Protein AF-A0A151EP09-F1 (afdb_monomer_lite)

Radius of gyration: 31.87 Å; chains: 1; bounding box: 69×69×84 Å

Foldseek 3Di:
DVVVVVVVVVVVVVVVVVVVVVVPPPPPQDLLNLLVVLLVVLVVLLVVVVVVVQDQVQLVVLSVVLVVCSVVVVSVSSNVSSVVSSVVSVVSVVVVVVVDDDPPPPPPPDDDDDDPPPDPPPPPPPVPDPPLLVLLVVLLVLLVVLCVVVVPDDDPLVVLSVVLVVCVVVVVNVSSNVSSVVSVVVSVVCVVPPDDDDDDDDDDDDPFDWDADPPPRDTDTPPDQADPPPRHGDDQCQADPVPRDGDGSPDQADPPPRHGDD

Sequence (262 aa):
MIVAVSVILARFIWRRKKEMRLRRTPKGESLSDKAHNLIMTTENISTSLANQGIPTVEANTLLTEAKRYEVMGDHQTAIDKAEAAKLALIRAKRERDVGQPGPAVQRAQGGLKMEEETYDEELVDISKLPKNYMQAKFMLSSAKDIIEKNGVKSGEAYDYYKQAKERFDAEDYSKALSLAIKAERLLDSETVGLIGEEETDEIEEEVVEVQVCPECDAEVSADDAFCRSCGQKLEFITACPGCEADIDSDDKFCRKCGHKLD

Structure (mmCIF, N/CA/C/O backbone):
data_AF-A0A151EP09-F1
#
_entry.id   AF-A0A151EP09-F1
#
loop_
_atom_site.group_PDB
_atom_site.id
_atom_site.type_symbol
_atom_site.label_atom_id
_atom_s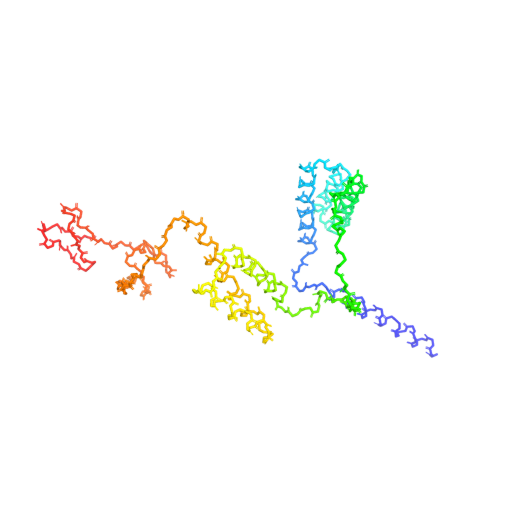ite.label_alt_id
_atom_site.label_comp_id
_atom_site.label_asym_id
_atom_site.label_entity_id
_atom_site.label_seq_id
_atom_site.pdbx_PDB_ins_code
_atom_site.Cartn_x
_atom_site.Cartn_y
_atom_site.Cartn_z
_atom_site.occupancy
_atom_site.B_iso_or_equiv
_atom_site.auth_seq_id
_atom_site.auth_comp_id
_atom_site.auth_asym_id
_atom_site.auth_atom_id
_atom_site.pdbx_PDB_model_num
ATOM 1 N N . MET A 1 1 ? 35.562 28.043 -35.669 1.00 64.50 1 MET A N 1
ATOM 2 C CA . MET A 1 1 ? 35.752 27.958 -34.201 1.00 64.50 1 MET A CA 1
ATOM 3 C C . MET A 1 1 ? 34.427 27.850 -33.446 1.00 64.50 1 MET A C 1
ATOM 5 O O . MET A 1 1 ? 34.225 26.842 -32.787 1.00 64.50 1 MET A O 1
ATOM 9 N N . ILE A 1 2 ? 33.488 28.796 -33.594 1.00 79.56 2 ILE A N 1
ATOM 10 C CA . ILE A 1 2 ? 32.216 28.825 -32.831 1.00 79.56 2 ILE A CA 1
ATOM 11 C C . ILE A 1 2 ? 31.350 27.562 -33.034 1.00 79.56 2 ILE A C 1
ATOM 13 O O . ILE A 1 2 ? 30.869 26.984 -32.064 1.00 79.56 2 ILE A O 1
ATOM 17 N N . VAL A 1 3 ? 31.223 27.075 -34.275 1.00 82.75 3 VAL A N 1
ATOM 18 C CA . VAL A 1 3 ? 30.420 25.875 -34.603 1.00 82.75 3 VAL A CA 1
ATOM 19 C C . VAL A 1 3 ? 31.014 24.588 -34.012 1.00 82.75 3 VAL A C 1
ATOM 21 O O . VAL A 1 3 ? 30.289 23.707 -33.566 1.00 82.75 3 VAL A O 1
ATOM 24 N N . ALA A 1 4 ? 32.343 24.476 -33.952 1.00 83.88 4 ALA A N 1
ATOM 25 C CA . ALA A 1 4 ? 32.994 23.303 -33.370 1.00 83.88 4 ALA A CA 1
ATOM 26 C C . ALA A 1 4 ? 32.781 23.247 -31.847 1.00 83.88 4 ALA A C 1
ATOM 28 O O . ALA A 1 4 ? 32.496 22.186 -31.295 1.00 83.88 4 ALA A O 1
ATOM 29 N N . VAL A 1 5 ? 32.846 24.402 -31.176 1.00 87.81 5 VAL A N 1
ATOM 30 C CA . VAL A 1 5 ? 32.623 24.513 -29.728 1.00 87.81 5 VAL A CA 1
ATOM 31 C C . VAL A 1 5 ? 31.166 24.213 -29.367 1.00 87.81 5 VAL A C 1
ATOM 33 O O . VAL A 1 5 ? 30.921 23.485 -28.406 1.00 87.81 5 VAL A O 1
ATOM 36 N N . SER A 1 6 ? 30.194 24.689 -30.155 1.00 86.19 6 SER A N 1
ATOM 37 C CA . SER A 1 6 ? 28.774 24.407 -29.899 1.00 86.19 6 SER A CA 1
ATOM 38 C C . SER A 1 6 ? 28.429 22.925 -30.069 1.00 86.19 6 SER A C 1
ATOM 40 O O . SER A 1 6 ? 27.692 22.377 -29.251 1.00 86.19 6 SER A O 1
ATOM 42 N N . VAL A 1 7 ? 29.019 22.239 -31.055 1.00 91.31 7 VAL A N 1
ATOM 43 C CA . VAL A 1 7 ? 28.848 20.787 -31.245 1.00 91.31 7 VAL A CA 1
ATOM 44 C C . VAL A 1 7 ? 29.459 19.995 -30.085 1.00 91.31 7 VAL A C 1
ATOM 46 O O . VAL A 1 7 ? 28.841 19.046 -29.598 1.00 91.31 7 VAL A O 1
ATOM 49 N N . ILE A 1 8 ? 30.638 20.391 -29.597 1.00 92.00 8 ILE A N 1
ATOM 50 C CA . ILE A 1 8 ? 31.290 19.745 -28.446 1.00 92.00 8 ILE A CA 1
ATOM 51 C C . ILE A 1 8 ? 30.458 19.940 -27.173 1.00 92.00 8 ILE A C 1
ATOM 53 O O . ILE A 1 8 ? 30.204 18.968 -26.458 1.00 92.00 8 ILE A O 1
ATOM 57 N N . LEU A 1 9 ? 29.967 21.158 -26.918 1.00 90.94 9 LEU A N 1
ATOM 58 C CA . LEU A 1 9 ? 29.098 21.456 -25.777 1.00 90.94 9 LEU A CA 1
ATOM 59 C C . LEU A 1 9 ? 27.771 20.701 -25.862 1.00 90.94 9 LEU A C 1
ATOM 61 O O . LEU A 1 9 ? 27.350 20.104 -24.875 1.00 90.94 9 LEU A O 1
ATOM 65 N N . ALA A 1 10 ? 27.143 20.642 -27.038 1.00 89.25 10 ALA A N 1
ATOM 66 C CA . ALA A 1 10 ? 25.918 19.876 -27.242 1.00 89.25 10 ALA A CA 1
ATOM 67 C C . ALA A 1 10 ? 26.139 18.379 -26.971 1.00 89.25 10 ALA A C 1
ATOM 69 O O . ALA A 1 10 ? 25.336 17.745 -26.285 1.00 89.25 10 ALA A O 1
ATOM 70 N N . ARG A 1 11 ? 27.261 17.814 -27.435 1.00 90.38 11 ARG A N 1
ATOM 71 C CA . ARG A 1 11 ? 27.623 16.408 -27.201 1.00 90.38 11 ARG A CA 1
ATOM 72 C C . ARG A 1 11 ? 27.938 16.133 -25.727 1.00 90.38 11 ARG A C 1
ATOM 74 O O . ARG A 1 11 ? 27.564 15.077 -25.215 1.00 90.38 11 ARG A O 1
ATOM 81 N N . PHE A 1 12 ? 28.571 17.082 -25.038 1.00 91.25 12 PHE A N 1
ATOM 82 C CA . PHE A 1 12 ? 28.839 17.029 -23.600 1.00 91.25 12 PHE A CA 1
ATOM 83 C C . PHE A 1 12 ? 27.545 17.091 -22.781 1.00 91.25 12 PHE A C 1
ATOM 85 O O . PHE A 1 12 ? 27.309 16.222 -21.946 1.00 91.25 12 PHE A O 1
ATOM 92 N N . ILE A 1 13 ? 26.660 18.048 -23.073 1.00 88.06 13 ILE A N 1
ATOM 93 C CA . ILE A 1 13 ? 25.346 18.180 -22.430 1.00 88.06 13 ILE A CA 1
ATOM 94 C C . ILE A 1 13 ? 24.504 16.928 -22.685 1.00 88.06 13 ILE A C 1
ATOM 96 O O . ILE A 1 13 ? 23.874 16.419 -21.761 1.00 88.06 13 ILE A O 1
ATOM 100 N N . TRP A 1 14 ? 24.523 16.382 -23.904 1.00 83.81 14 TRP A N 1
ATOM 101 C CA . TRP A 1 14 ? 23.809 15.151 -24.237 1.00 83.81 14 TRP A CA 1
ATOM 102 C C . TRP A 1 14 ? 24.348 13.938 -23.468 1.00 83.81 14 TRP A C 1
ATOM 104 O O . TRP A 1 14 ? 23.557 13.203 -22.876 1.00 83.81 14 TRP A O 1
ATOM 114 N N . ARG A 1 15 ? 25.678 13.766 -23.386 1.00 83.25 15 ARG A N 1
ATOM 115 C CA . ARG A 1 15 ? 26.310 12.726 -22.552 1.00 83.25 15 ARG A CA 1
ATOM 116 C C . ARG A 1 15 ? 25.934 12.874 -21.081 1.00 83.25 15 ARG A C 1
ATOM 118 O O . ARG A 1 15 ? 25.462 11.913 -20.484 1.00 83.25 15 ARG A O 1
ATOM 125 N N . ARG A 1 16 ? 26.032 14.085 -20.531 1.00 81.44 16 ARG A N 1
ATOM 126 C CA . ARG A 1 16 ? 25.682 14.368 -19.134 1.00 81.44 16 ARG A CA 1
ATOM 127 C C . ARG A 1 16 ? 24.198 14.112 -18.863 1.00 81.44 16 ARG A C 1
ATOM 129 O O . ARG A 1 16 ? 23.846 13.528 -17.849 1.00 81.44 16 ARG A O 1
ATOM 136 N N . LYS A 1 17 ? 23.308 14.480 -19.792 1.00 72.50 17 LYS A N 1
ATOM 137 C CA . LYS A 1 17 ? 21.859 14.231 -19.693 1.00 72.50 17 LYS A CA 1
ATOM 138 C C . LYS A 1 17 ? 21.516 12.740 -19.835 1.00 72.50 17 LYS A C 1
ATOM 140 O O . LYS A 1 17 ? 20.531 12.301 -19.246 1.00 72.50 17 LYS A O 1
ATOM 145 N N . LYS A 1 18 ? 22.309 11.962 -20.585 1.00 75.19 18 LYS A N 1
ATOM 146 C CA . LYS A 1 18 ? 22.215 10.493 -20.668 1.00 75.19 18 LYS A CA 1
ATOM 147 C C . LYS A 1 18 ? 22.668 9.837 -19.358 1.00 75.19 18 LYS A C 1
ATOM 149 O O . LYS A 1 18 ? 21.927 9.030 -18.810 1.00 75.19 18 LYS A O 1
ATOM 154 N N . GLU A 1 19 ? 23.815 10.242 -18.813 1.00 69.06 19 GLU A N 1
ATOM 155 C CA . GLU A 1 19 ? 24.316 9.780 -17.506 1.00 69.06 19 GLU A CA 1
ATOM 156 C C . GLU A 1 19 ? 23.367 10.139 -16.357 1.00 69.06 19 GLU A C 1
ATOM 158 O O . GLU A 1 19 ? 23.110 9.318 -15.484 1.00 69.06 19 GLU A O 1
ATOM 163 N N . MET A 1 20 ? 22.779 11.336 -16.376 1.00 59.31 20 MET A N 1
ATOM 164 C CA . MET A 1 20 ? 21.787 11.756 -15.381 1.00 59.31 20 MET A CA 1
ATOM 165 C C . MET A 1 20 ? 20.468 10.980 -15.496 1.00 59.31 20 MET A C 1
ATOM 167 O O . MET A 1 20 ? 19.830 10.735 -14.478 1.00 59.31 20 MET A O 1
ATOM 171 N N . ARG A 1 21 ? 20.057 10.557 -16.703 1.00 59.09 21 ARG A N 1
ATOM 172 C CA . ARG A 1 21 ? 18.910 9.646 -16.880 1.00 59.09 21 ARG A CA 1
ATOM 173 C C . ARG A 1 21 ? 19.201 8.252 -16.321 1.00 59.09 21 ARG A C 1
ATOM 175 O O . ARG A 1 21 ? 18.345 7.703 -15.643 1.00 59.09 21 ARG A O 1
ATOM 182 N N . LEU A 1 22 ? 20.416 7.739 -16.526 1.00 57.75 22 LEU A N 1
ATOM 183 C CA . LEU A 1 22 ? 20.889 6.486 -15.919 1.00 57.75 22 LEU A CA 1
ATOM 184 C C . LEU A 1 22 ? 20.985 6.575 -14.385 1.00 57.75 22 LEU A C 1
ATOM 186 O O . LEU A 1 22 ? 20.763 5.587 -13.705 1.00 57.75 22 LEU A O 1
ATOM 190 N N . ARG A 1 23 ? 21.266 7.760 -13.827 1.00 55.00 23 ARG A N 1
ATOM 191 C CA . ARG A 1 23 ? 21.333 8.005 -12.372 1.00 55.00 23 ARG A CA 1
ATOM 192 C C . ARG A 1 23 ? 19.985 8.302 -11.702 1.00 55.00 23 ARG A C 1
ATOM 194 O O . ARG A 1 23 ? 19.948 8.425 -10.483 1.00 55.00 23 ARG A O 1
ATOM 201 N N . ARG A 1 24 ? 18.894 8.446 -12.466 1.00 52.47 24 ARG A N 1
ATOM 202 C CA . ARG A 1 24 ? 17.532 8.654 -11.932 1.00 52.47 24 ARG A CA 1
ATOM 203 C C . ARG A 1 24 ? 16.798 7.353 -11.609 1.00 52.47 24 ARG A C 1
ATOM 205 O O . ARG A 1 24 ? 15.680 7.416 -11.110 1.00 52.47 24 ARG A O 1
ATOM 212 N N . THR A 1 25 ? 17.395 6.190 -11.860 1.00 48.41 25 THR A N 1
ATOM 213 C CA . THR A 1 25 ? 16.895 4.955 -11.256 1.00 48.41 25 THR A CA 1
ATOM 214 C C . THR A 1 25 ? 17.154 5.037 -9.751 1.00 48.41 25 THR A C 1
ATOM 216 O O . THR A 1 25 ? 18.310 5.258 -9.371 1.00 48.41 25 THR A O 1
ATOM 219 N N . PRO A 1 26 ? 16.125 4.910 -8.893 1.00 50.09 26 PRO A N 1
ATOM 220 C CA . PRO A 1 26 ? 16.326 4.876 -7.450 1.00 50.09 26 PRO A CA 1
ATOM 221 C C . PRO A 1 26 ? 17.399 3.833 -7.131 1.00 50.09 26 PRO A C 1
ATOM 223 O O . PRO A 1 26 ? 17.454 2.777 -7.762 1.00 50.09 26 PRO A O 1
ATOM 226 N N . LYS A 1 27 ? 18.308 4.177 -6.216 1.00 49.16 27 LYS A N 1
ATOM 227 C CA . LYS A 1 27 ? 19.392 3.299 -5.766 1.00 49.16 27 LYS A CA 1
ATOM 228 C C . LYS A 1 27 ? 18.785 1.942 -5.373 1.00 49.16 27 LYS A C 1
ATOM 230 O O . LYS A 1 27 ? 18.148 1.856 -4.332 1.00 49.16 27 LYS A O 1
ATOM 235 N N . GLY A 1 28 ? 18.987 0.917 -6.203 1.00 56.56 28 GLY A N 1
ATOM 236 C CA . GLY A 1 28 ? 18.782 -0.486 -5.833 1.00 56.56 28 GLY A CA 1
ATOM 237 C C . GLY A 1 28 ? 17.672 -1.271 -6.534 1.00 56.56 28 GLY A C 1
ATOM 238 O O . GLY A 1 28 ? 17.668 -2.480 -6.367 1.00 56.56 28 GLY A O 1
ATOM 239 N N . GLU A 1 29 ? 16.773 -0.674 -7.322 1.00 64.50 29 GLU A N 1
ATOM 240 C CA . GLU A 1 29 ? 15.692 -1.467 -7.942 1.00 64.50 29 GLU A CA 1
ATOM 241 C C . GLU A 1 29 ? 16.076 -1.950 -9.352 1.00 64.50 29 GLU A C 1
ATOM 243 O O . GLU A 1 29 ? 16.210 -1.140 -10.282 1.00 64.50 29 GLU A O 1
ATOM 248 N N . SER A 1 30 ? 16.266 -3.267 -9.502 1.00 86.88 30 SER A N 1
ATOM 249 C CA . SER A 1 30 ? 16.588 -3.908 -10.781 1.00 86.88 30 SER A CA 1
ATOM 250 C C . SER A 1 30 ? 15.438 -3.746 -11.780 1.00 86.88 30 SER A C 1
ATOM 252 O O . SER A 1 30 ? 14.267 -3.696 -11.405 1.00 86.88 30 SER A O 1
ATOM 254 N N . LEU A 1 31 ? 15.750 -3.698 -13.080 1.00 87.81 31 LEU A N 1
ATOM 255 C CA . LEU A 1 31 ? 14.716 -3.756 -14.126 1.00 87.81 31 LEU A CA 1
ATOM 256 C C . LEU A 1 31 ? 13.908 -5.057 -14.045 1.00 87.81 31 LEU A C 1
ATOM 258 O O . LEU A 1 31 ? 12.719 -5.045 -14.347 1.00 87.81 31 LEU A O 1
ATOM 262 N N . SER A 1 32 ? 14.540 -6.143 -13.591 1.00 89.25 32 SER A N 1
ATOM 263 C CA . SER A 1 32 ? 13.866 -7.416 -13.339 1.00 89.25 32 SER A CA 1
ATOM 264 C C . SER A 1 32 ? 12.794 -7.279 -12.263 1.00 89.25 32 SER A C 1
ATOM 266 O O . SER A 1 32 ? 11.649 -7.647 -12.500 1.00 89.25 32 SER A O 1
ATOM 268 N N . ASP A 1 33 ? 13.138 -6.688 -11.115 1.00 91.56 33 ASP A N 1
ATOM 269 C CA . ASP A 1 33 ? 12.205 -6.517 -9.994 1.00 91.56 33 ASP A CA 1
ATOM 270 C C . ASP A 1 33 ? 11.024 -5.637 -10.403 1.00 91.56 33 ASP A C 1
ATOM 272 O O . ASP A 1 33 ? 9.876 -5.949 -10.107 1.00 91.56 33 ASP A O 1
ATOM 276 N N . LYS A 1 34 ? 11.291 -4.569 -11.165 1.00 92.06 34 LYS A N 1
ATOM 277 C CA . LYS A 1 34 ? 10.243 -3.698 -11.713 1.00 92.06 34 LYS A CA 1
ATOM 278 C C . LYS A 1 34 ? 9.293 -4.446 -12.631 1.00 92.06 34 LYS A C 1
ATOM 280 O O . LYS A 1 34 ? 8.084 -4.287 -12.495 1.00 92.06 34 LYS A O 1
ATOM 285 N N . ALA A 1 35 ? 9.831 -5.234 -13.562 1.00 94.94 35 ALA A N 1
ATOM 286 C CA . ALA A 1 35 ? 9.023 -6.023 -14.482 1.00 94.94 35 ALA A CA 1
ATOM 287 C C . ALA A 1 35 ? 8.153 -7.021 -13.710 1.00 94.94 35 ALA A C 1
ATOM 289 O O . ALA A 1 35 ? 6.938 -7.039 -13.899 1.00 94.94 35 ALA A O 1
ATOM 290 N N . HIS A 1 36 ? 8.754 -7.761 -12.776 1.00 95.19 36 HIS A N 1
ATOM 291 C CA . HIS A 1 36 ? 8.060 -8.742 -11.950 1.00 95.19 36 HIS A CA 1
ATOM 292 C C . HIS A 1 36 ? 6.948 -8.103 -11.110 1.00 95.19 36 HIS A C 1
ATOM 294 O O . HIS A 1 36 ? 5.787 -8.507 -11.181 1.00 95.19 36 HIS A O 1
ATOM 300 N N . ASN A 1 37 ? 7.274 -7.041 -10.367 1.00 95.38 37 ASN A N 1
ATOM 301 C CA . ASN A 1 37 ? 6.323 -6.319 -9.524 1.00 95.38 37 ASN A CA 1
ATOM 302 C C . ASN A 1 37 ? 5.172 -5.730 -10.350 1.00 95.38 37 ASN A C 1
ATOM 304 O O . ASN A 1 37 ? 4.012 -5.780 -9.932 1.00 95.38 37 ASN A O 1
ATOM 308 N N . LEU A 1 38 ? 5.459 -5.185 -11.534 1.00 96.75 38 LEU A N 1
ATOM 309 C CA . LEU A 1 38 ? 4.437 -4.620 -12.409 1.00 96.75 38 LEU A CA 1
ATOM 310 C C . LEU A 1 38 ? 3.514 -5.700 -12.986 1.00 96.75 38 LEU A C 1
ATOM 312 O O . LEU A 1 38 ? 2.299 -5.500 -13.003 1.00 96.75 38 LEU A O 1
ATOM 316 N N . ILE A 1 39 ? 4.060 -6.840 -13.417 1.00 97.31 39 ILE A N 1
ATOM 317 C CA . ILE A 1 39 ? 3.271 -7.988 -13.878 1.00 97.31 39 ILE A CA 1
ATOM 318 C C . ILE A 1 39 ? 2.369 -8.470 -12.738 1.00 97.31 39 ILE A C 1
ATOM 320 O O . ILE A 1 39 ? 1.150 -8.456 -12.890 1.00 97.31 39 ILE A O 1
ATOM 324 N N . MET A 1 40 ? 2.936 -8.784 -11.570 1.00 97.06 40 MET A N 1
ATOM 325 C CA . MET A 1 40 ? 2.193 -9.316 -10.420 1.00 97.06 40 MET A CA 1
ATOM 326 C C . MET A 1 40 ? 1.087 -8.371 -9.940 1.00 97.06 40 MET A C 1
ATOM 328 O O . MET A 1 40 ? -0.052 -8.785 -9.717 1.00 97.06 40 MET A O 1
ATOM 332 N N . THR A 1 41 ? 1.382 -7.075 -9.815 1.00 97.12 41 THR A N 1
ATOM 333 C CA . THR A 1 41 ? 0.366 -6.091 -9.408 1.00 97.12 41 THR A CA 1
ATOM 334 C C . THR A 1 41 ? -0.739 -5.951 -10.451 1.00 97.12 41 THR A C 1
ATOM 336 O O . THR A 1 41 ? -1.909 -5.851 -10.086 1.00 97.12 41 THR A O 1
ATOM 339 N N . THR A 1 42 ? -0.406 -5.998 -11.741 1.00 97.00 42 THR A N 1
ATOM 340 C CA . THR A 1 42 ? -1.394 -5.899 -12.823 1.00 97.00 42 THR A CA 1
ATOM 341 C C . THR A 1 42 ? -2.249 -7.165 -12.935 1.00 97.00 42 THR A C 1
ATOM 343 O O . THR A 1 42 ? -3.443 -7.060 -13.209 1.00 97.00 42 THR A O 1
ATOM 346 N N . GLU A 1 43 ? -1.701 -8.347 -12.638 1.00 97.38 43 GLU A N 1
ATOM 347 C CA . GLU A 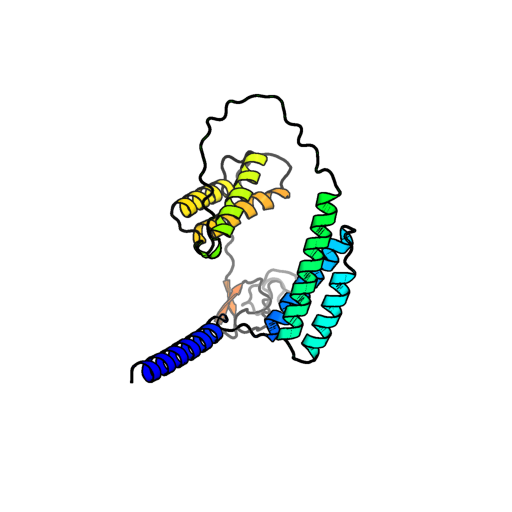1 43 ? -2.476 -9.590 -12.532 1.00 97.38 43 GLU A CA 1
ATOM 348 C C . GLU A 1 43 ? -3.499 -9.537 -11.404 1.00 97.38 43 GLU A C 1
ATOM 350 O O . GLU A 1 43 ? -4.666 -9.849 -11.631 1.00 97.38 43 GLU A O 1
ATOM 355 N N . ASN A 1 44 ? -3.104 -9.060 -10.222 1.00 97.25 44 ASN A N 1
ATOM 356 C CA . ASN A 1 44 ? -4.027 -8.888 -9.097 1.00 97.25 44 ASN A CA 1
ATOM 357 C C . ASN A 1 44 ? -5.150 -7.888 -9.414 1.00 97.25 44 ASN A C 1
ATOM 359 O O . ASN A 1 44 ? -6.298 -8.068 -9.007 1.00 97.25 44 ASN A O 1
ATOM 363 N N . ILE A 1 45 ? -4.842 -6.829 -10.170 1.00 96.75 45 ILE A N 1
ATOM 364 C CA . ILE A 1 45 ? -5.866 -5.897 -10.657 1.00 96.75 45 ILE A CA 1
ATOM 365 C C . ILE A 1 45 ? -6.789 -6.610 -11.654 1.00 96.75 45 ILE A C 1
ATOM 367 O O . ILE A 1 45 ? -8.005 -6.473 -11.552 1.00 96.75 45 ILE A O 1
ATOM 371 N N . SER A 1 46 ? -6.240 -7.394 -12.587 1.00 97.06 46 SER A N 1
ATOM 372 C CA . SER A 1 46 ? -7.024 -8.163 -13.561 1.00 97.06 46 SER A CA 1
ATOM 373 C C . SER A 1 46 ? -7.982 -9.142 -12.877 1.00 97.06 46 SER A C 1
ATOM 375 O O . SER A 1 46 ? -9.173 -9.147 -13.178 1.00 97.06 46 SER A O 1
ATOM 377 N N . THR A 1 47 ? -7.514 -9.922 -11.900 1.00 96.31 47 THR A N 1
ATOM 378 C CA . THR A 1 47 ? -8.361 -10.874 -11.162 1.00 96.31 47 THR A CA 1
ATOM 379 C C . THR A 1 47 ? -9.458 -10.161 -10.375 1.00 96.31 47 THR A C 1
ATOM 381 O O . THR A 1 47 ? -10.621 -10.559 -10.440 1.00 96.31 47 THR A O 1
ATOM 384 N N . SER A 1 48 ? -9.129 -9.056 -9.700 1.00 96.38 48 SER A N 1
ATOM 385 C CA . SER A 1 48 ? -10.110 -8.234 -8.984 1.00 96.38 48 SER A CA 1
ATOM 386 C C . SER A 1 48 ? -11.187 -7.664 -9.916 1.00 96.38 48 SER A C 1
ATOM 388 O O . SER A 1 48 ? -12.376 -7.735 -9.606 1.00 96.38 48 SER A O 1
ATOM 390 N N . LEU A 1 49 ? -10.803 -7.151 -11.090 1.00 94.62 49 LEU A N 1
ATOM 391 C CA . LEU A 1 49 ? -11.748 -6.618 -12.078 1.00 94.62 49 LEU A CA 1
ATOM 392 C C . LEU A 1 49 ? -12.583 -7.724 -12.741 1.00 94.62 49 LEU A C 1
ATOM 394 O O . LEU A 1 49 ? -13.777 -7.525 -12.968 1.00 94.62 49 LEU A O 1
ATOM 398 N N . ALA A 1 50 ? -12.002 -8.900 -12.979 1.00 94.69 50 ALA A N 1
ATOM 399 C CA . ALA A 1 50 ? -12.730 -10.062 -13.482 1.00 94.69 50 ALA A CA 1
ATOM 400 C C . ALA A 1 50 ? -13.815 -10.521 -12.492 1.00 94.69 50 ALA A C 1
ATOM 402 O O . ALA A 1 50 ? -14.947 -10.773 -12.902 1.00 94.69 50 ALA A O 1
ATOM 403 N N . ASN A 1 51 ? -13.516 -10.531 -11.187 1.00 94.19 51 ASN A N 1
ATOM 404 C CA . ASN A 1 51 ? -14.502 -10.821 -10.136 1.00 94.19 51 ASN A CA 1
ATOM 405 C C . ASN A 1 51 ? -15.642 -9.789 -10.095 1.00 94.19 51 ASN A C 1
ATOM 407 O O . ASN A 1 51 ? -16.753 -10.102 -9.677 1.00 94.19 51 ASN A O 1
ATOM 411 N N . GLN A 1 52 ? -15.389 -8.564 -10.561 1.00 92.56 52 GLN A N 1
ATOM 412 C CA . GLN A 1 52 ? -16.399 -7.515 -10.716 1.00 92.56 52 GLN A CA 1
ATOM 413 C C . GLN A 1 52 ? -17.170 -7.602 -12.047 1.00 92.56 52 GLN A C 1
ATOM 415 O O . GLN A 1 52 ? -17.976 -6.717 -12.336 1.00 92.56 52 GLN A O 1
ATOM 420 N N . GLY A 1 53 ? -16.921 -8.633 -12.864 1.00 91.44 53 GLY A N 1
ATOM 421 C CA . GLY A 1 53 ? -17.558 -8.838 -14.166 1.00 91.44 53 GLY A CA 1
ATOM 422 C C . GLY A 1 53 ? -17.033 -7.932 -15.283 1.00 91.44 53 GLY A C 1
ATOM 423 O O . GLY A 1 53 ? -17.660 -7.841 -16.336 1.00 91.44 53 GLY A O 1
ATOM 424 N N . ILE A 1 54 ? -15.908 -7.242 -15.076 1.00 93.19 54 ILE A N 1
ATOM 425 C CA . ILE A 1 54 ? -15.290 -6.382 -16.093 1.00 93.19 54 ILE A CA 1
ATOM 426 C C . ILE A 1 54 ? -14.457 -7.265 -17.038 1.00 93.19 54 ILE A C 1
ATOM 428 O O . ILE A 1 54 ? -13.724 -8.137 -16.565 1.00 93.19 54 ILE A O 1
ATOM 432 N N . PRO A 1 55 ? -14.531 -7.068 -18.368 1.00 92.50 55 PRO A N 1
ATOM 433 C CA . PRO A 1 55 ? -13.775 -7.873 -19.321 1.00 92.50 55 PRO A CA 1
ATOM 434 C C . PRO A 1 55 ? -12.263 -7.651 -19.175 1.00 92.50 55 PRO A C 1
ATOM 436 O O . PRO A 1 55 ? -11.777 -6.524 -19.236 1.00 92.50 55 PRO A O 1
ATOM 439 N N . THR A 1 56 ? -11.509 -8.745 -19.037 1.00 96.31 56 THR A N 1
ATOM 440 C CA . THR A 1 56 ? -10.045 -8.718 -18.837 1.00 96.31 56 THR A CA 1
ATOM 441 C C . THR A 1 56 ? -9.245 -9.459 -19.909 1.00 96.31 56 THR A C 1
ATOM 443 O O . THR A 1 56 ? -8.030 -9.598 -19.790 1.00 96.31 56 THR A O 1
ATOM 446 N N . VAL A 1 57 ? -9.892 -9.911 -20.989 1.00 95.19 57 VAL A N 1
ATOM 447 C CA . VAL A 1 57 ? -9.264 -10.738 -22.039 1.00 95.19 57 VAL A CA 1
ATOM 448 C C . VAL A 1 57 ? -8.055 -10.042 -22.672 1.00 95.19 57 VAL A C 1
ATOM 450 O O . VAL A 1 57 ? -6.976 -10.627 -22.708 1.00 95.19 57 VAL A O 1
ATOM 453 N N . GLU A 1 58 ? -8.197 -8.784 -23.108 1.00 94.94 58 GLU A N 1
ATOM 454 C CA . GLU A 1 58 ? -7.094 -8.012 -23.708 1.00 94.94 58 GLU A CA 1
ATOM 455 C C . GLU A 1 58 ? -5.913 -7.887 -22.731 1.00 94.94 58 GLU A C 1
ATOM 457 O O . GLU A 1 58 ? -4.778 -8.217 -23.075 1.00 94.94 58 GLU A O 1
ATOM 462 N N . ALA A 1 59 ? -6.183 -7.514 -21.477 1.00 96.62 59 ALA A N 1
ATOM 463 C CA . ALA A 1 59 ? -5.154 -7.398 -20.449 1.00 96.62 59 ALA A CA 1
ATOM 464 C C . ALA A 1 59 ? -4.437 -8.730 -20.174 1.00 96.62 59 ALA A C 1
ATOM 466 O O . ALA A 1 59 ? -3.212 -8.755 -20.086 1.00 96.62 59 ALA A O 1
ATOM 467 N N . ASN A 1 60 ? -5.169 -9.846 -20.101 1.00 97.62 60 ASN A N 1
ATOM 468 C CA . ASN A 1 60 ? -4.590 -11.169 -19.853 1.00 97.62 60 ASN A CA 1
ATOM 469 C C . ASN A 1 60 ? -3.689 -11.639 -21.007 1.00 97.62 60 ASN A C 1
ATOM 471 O O . ASN A 1 60 ? -2.658 -12.270 -20.762 1.00 97.62 60 ASN A O 1
ATOM 475 N N . THR A 1 61 ? -4.024 -11.305 -22.260 1.00 97.69 61 THR A N 1
ATOM 476 C CA . THR A 1 61 ? -3.142 -11.610 -23.403 1.00 97.69 61 THR A CA 1
ATOM 477 C C . THR A 1 61 ? -1.819 -10.850 -23.308 1.00 97.69 61 THR A C 1
ATOM 479 O O . THR A 1 61 ? -0.752 -11.454 -23.417 1.00 97.69 61 THR A O 1
ATOM 482 N N . LEU A 1 62 ? -1.874 -9.555 -22.988 1.00 97.44 62 LEU A N 1
ATOM 483 C CA . LEU A 1 62 ? -0.696 -8.710 -22.791 1.00 97.44 62 LEU A CA 1
ATOM 484 C C . LEU A 1 62 ? 0.151 -9.157 -21.590 1.00 97.44 62 LEU A C 1
ATOM 486 O O . LEU A 1 62 ? 1.375 -9.170 -21.687 1.00 97.44 62 LEU A O 1
ATOM 490 N N . LEU A 1 63 ? -0.473 -9.589 -20.491 1.00 98.00 63 LEU A N 1
ATOM 491 C CA . LEU A 1 63 ? 0.231 -10.151 -19.330 1.00 98.00 63 LEU A CA 1
ATOM 492 C C . LEU A 1 63 ? 0.925 -11.475 -19.662 1.00 98.00 63 LEU A C 1
ATOM 494 O O . LEU A 1 63 ? 2.055 -11.706 -19.236 1.00 98.00 63 LEU A O 1
ATOM 498 N N . THR A 1 64 ? 0.294 -12.317 -20.482 1.00 97.94 64 THR A N 1
ATOM 499 C CA . THR A 1 64 ? 0.912 -13.557 -20.972 1.00 97.94 64 THR A CA 1
ATOM 500 C C . THR A 1 64 ? 2.148 -13.253 -21.822 1.00 97.94 64 THR A C 1
ATOM 502 O O . THR A 1 64 ? 3.179 -13.907 -21.672 1.00 97.94 64 THR A O 1
ATOM 505 N N . GLU A 1 65 ? 2.086 -12.244 -22.693 1.00 97.19 65 GLU A N 1
ATOM 506 C CA . GLU A 1 65 ? 3.254 -11.779 -23.447 1.00 97.19 65 GLU A CA 1
ATOM 507 C C . GLU A 1 65 ? 4.335 -11.205 -22.524 1.00 97.19 65 GLU A C 1
ATOM 509 O O . GLU A 1 65 ? 5.500 -11.582 -22.654 1.00 97.19 65 GLU A O 1
ATOM 514 N N . ALA A 1 66 ? 3.959 -10.357 -21.562 1.00 97.31 66 ALA A N 1
ATOM 515 C CA . ALA A 1 66 ? 4.878 -9.759 -20.596 1.00 97.31 66 ALA A CA 1
ATOM 516 C C . ALA A 1 66 ? 5.675 -10.828 -19.831 1.00 97.31 66 ALA A C 1
ATOM 518 O O . ALA A 1 66 ? 6.902 -10.759 -19.788 1.00 97.31 66 ALA A O 1
ATOM 519 N N . LYS A 1 67 ? 5.000 -11.874 -19.334 1.00 97.56 67 LYS A N 1
ATOM 520 C CA . LYS A 1 67 ? 5.628 -13.024 -18.661 1.00 97.56 67 LYS A CA 1
ATOM 521 C C . LYS A 1 67 ? 6.632 -13.763 -19.542 1.00 97.56 67 LYS A C 1
ATOM 523 O O . LYS A 1 67 ? 7.673 -14.208 -19.068 1.00 97.56 67 LYS A O 1
ATOM 528 N N . ARG A 1 68 ? 6.358 -13.893 -20.845 1.00 97.25 68 ARG A N 1
ATOM 529 C CA . ARG A 1 68 ? 7.309 -14.521 -21.779 1.00 97.25 68 ARG A CA 1
ATOM 530 C C . ARG A 1 68 ? 8.584 -13.690 -21.896 1.00 97.25 68 ARG A C 1
ATOM 532 O O . ARG A 1 68 ? 9.670 -14.259 -21.852 1.00 97.25 68 ARG A O 1
ATOM 539 N N . TYR A 1 69 ? 8.462 -12.370 -22.030 1.00 94.94 69 TYR A N 1
ATOM 540 C CA . TYR A 1 69 ? 9.619 -11.470 -22.097 1.00 94.94 69 TYR A CA 1
ATOM 541 C C . TYR A 1 69 ? 10.396 -11.405 -20.780 1.00 94.94 69 TYR A C 1
ATOM 543 O O . TYR A 1 69 ? 11.625 -11.365 -20.809 1.00 94.94 69 TYR A O 1
ATOM 551 N N . GLU A 1 70 ? 9.702 -11.493 -19.644 1.00 94.00 70 GLU A N 1
ATOM 552 C CA . GLU A 1 70 ? 10.317 -11.581 -18.319 1.00 94.00 70 GLU A CA 1
ATOM 553 C C . GLU A 1 70 ? 11.227 -12.814 -18.203 1.00 94.00 70 GLU A C 1
ATOM 555 O O . GLU A 1 70 ? 12.394 -12.681 -17.838 1.00 94.00 70 GLU A O 1
ATOM 560 N N . VAL A 1 71 ? 10.737 -13.993 -18.608 1.00 94.38 71 VAL A N 1
ATOM 561 C CA . VAL A 1 71 ? 11.524 -15.241 -18.620 1.00 94.38 71 VAL A CA 1
ATOM 562 C C . VAL A 1 71 ? 12.706 -15.166 -19.594 1.00 94.38 71 VAL A C 1
ATOM 564 O O . VAL A 1 71 ? 13.760 -15.740 -19.332 1.00 94.38 71 VAL A O 1
ATOM 567 N N . MET A 1 72 ? 12.562 -14.445 -20.709 1.00 93.25 72 MET A N 1
ATOM 568 C CA . MET A 1 72 ? 13.644 -14.233 -21.681 1.00 93.25 72 MET A CA 1
ATOM 569 C C . MET A 1 72 ? 14.709 -13.227 -21.207 1.00 93.25 72 MET A C 1
ATOM 571 O O . MET A 1 72 ? 15.724 -13.063 -21.883 1.00 93.25 72 MET A O 1
ATOM 575 N N . GLY A 1 73 ? 14.499 -12.551 -20.073 1.00 91.00 73 GLY A N 1
ATOM 576 C CA . GLY A 1 73 ? 15.398 -11.513 -19.560 1.00 91.00 73 GLY A CA 1
ATOM 577 C C . GLY A 1 73 ? 15.286 -10.167 -20.284 1.00 91.00 73 GLY A C 1
ATOM 578 O O . GLY A 1 73 ? 16.046 -9.243 -19.990 1.00 91.00 73 GLY A O 1
ATOM 579 N N . ASP A 1 74 ? 14.331 -10.014 -21.209 1.00 93.19 74 ASP A N 1
ATOM 580 C CA . ASP A 1 74 ? 14.013 -8.725 -21.827 1.00 93.19 74 ASP A CA 1
ATOM 581 C C . ASP A 1 74 ? 13.009 -7.963 -20.953 1.00 93.19 74 ASP A C 1
ATOM 583 O O . ASP A 1 74 ? 11.814 -7.841 -21.240 1.00 93.19 74 ASP A O 1
ATOM 587 N N . HIS A 1 75 ? 13.521 -7.467 -19.829 1.00 94.19 75 HIS A N 1
ATOM 588 C CA . HIS A 1 75 ? 12.716 -6.803 -18.810 1.00 94.19 75 HIS A CA 1
ATOM 589 C C . HIS A 1 75 ? 12.082 -5.498 -19.301 1.00 94.19 75 HIS A C 1
ATOM 591 O O . HIS A 1 75 ? 11.028 -5.117 -18.802 1.00 94.19 75 HIS A O 1
ATOM 597 N N . GLN A 1 76 ? 12.681 -4.817 -20.284 1.00 93.25 76 GLN A N 1
ATOM 598 C CA . GLN A 1 76 ? 12.113 -3.576 -20.811 1.00 93.25 76 GLN A CA 1
ATOM 599 C C . GLN A 1 76 ? 10.838 -3.862 -21.606 1.00 93.25 76 GLN A C 1
ATOM 601 O O . GLN A 1 76 ? 9.803 -3.260 -21.333 1.00 93.25 76 GLN A O 1
ATOM 606 N N . THR A 1 77 ? 10.882 -4.834 -22.520 1.00 94.12 77 THR A N 1
ATOM 607 C CA . THR A 1 77 ? 9.692 -5.241 -23.277 1.00 94.12 77 THR A CA 1
ATOM 608 C C . THR A 1 77 ? 8.625 -5.840 -22.354 1.00 94.12 77 THR A C 1
ATOM 610 O O . THR A 1 77 ? 7.433 -5.607 -22.557 1.00 94.12 77 THR A O 1
ATOM 613 N N . ALA A 1 78 ? 9.028 -6.565 -21.304 1.00 96.06 78 ALA A N 1
ATOM 614 C CA . ALA A 1 78 ? 8.105 -7.074 -20.289 1.00 96.06 78 ALA A CA 1
ATOM 615 C C . ALA A 1 78 ? 7.359 -5.941 -19.558 1.00 96.06 78 ALA A C 1
ATOM 617 O O . ALA A 1 78 ? 6.137 -6.010 -19.413 1.00 96.06 78 ALA A O 1
ATOM 618 N N . ILE A 1 79 ? 8.072 -4.880 -19.159 1.00 95.25 79 ILE A N 1
ATOM 619 C CA . ILE A 1 79 ? 7.479 -3.677 -18.558 1.00 95.25 79 ILE A CA 1
ATOM 620 C C . ILE A 1 79 ? 6.486 -3.036 -19.528 1.00 95.25 79 ILE A C 1
ATOM 622 O O . ILE A 1 79 ? 5.329 -2.846 -19.162 1.00 95.25 79 ILE A O 1
ATOM 626 N N . ASP A 1 80 ? 6.893 -2.776 -20.773 1.00 95.75 80 ASP A N 1
ATOM 627 C CA . ASP A 1 80 ? 6.045 -2.106 -21.766 1.00 95.75 80 ASP A CA 1
ATOM 628 C C . ASP A 1 80 ? 4.730 -2.884 -22.009 1.00 95.75 80 ASP A C 1
ATOM 630 O O . ASP A 1 80 ? 3.646 -2.302 -22.120 1.00 95.75 80 ASP A O 1
ATOM 634 N N . LYS A 1 81 ? 4.799 -4.224 -22.038 1.00 97.50 81 LYS A N 1
ATOM 635 C CA . LYS A 1 81 ? 3.626 -5.103 -22.172 1.00 97.50 81 LYS A CA 1
ATOM 636 C C . LYS A 1 81 ? 2.733 -5.093 -20.932 1.00 97.50 81 LYS A C 1
ATOM 638 O O . LYS A 1 81 ? 1.509 -5.050 -21.068 1.00 97.50 81 LYS A O 1
ATOM 643 N N . ALA A 1 82 ? 3.314 -5.093 -19.735 1.00 97.25 82 ALA A N 1
ATOM 644 C CA . ALA A 1 82 ? 2.557 -5.016 -18.490 1.00 97.25 82 ALA A CA 1
ATOM 645 C C . ALA A 1 82 ? 1.885 -3.638 -18.304 1.00 97.25 82 ALA A C 1
ATOM 647 O O . ALA A 1 82 ? 0.730 -3.566 -17.881 1.00 97.25 82 ALA A O 1
ATOM 648 N N . GLU A 1 83 ? 2.541 -2.542 -18.702 1.00 97.06 83 GLU A N 1
ATOM 649 C CA . GLU A 1 83 ? 1.930 -1.205 -18.732 1.00 97.06 83 GLU A CA 1
ATOM 650 C C . GLU A 1 83 ? 0.759 -1.141 -19.721 1.00 97.06 83 GLU A C 1
ATOM 652 O O . GLU A 1 83 ? -0.307 -0.612 -19.387 1.00 97.06 83 GLU A O 1
ATOM 657 N N . ALA A 1 84 ? 0.908 -1.737 -20.910 1.00 96.94 84 ALA A N 1
ATOM 658 C CA . ALA A 1 84 ? -0.180 -1.845 -21.879 1.00 96.94 84 ALA A CA 1
ATOM 659 C C . ALA A 1 84 ? -1.376 -2.633 -21.314 1.00 96.94 84 ALA A C 1
ATOM 661 O O . ALA A 1 84 ? -2.524 -2.209 -21.476 1.00 96.94 84 ALA A O 1
ATOM 662 N N . ALA A 1 85 ? -1.124 -3.731 -20.592 1.00 97.56 85 ALA A N 1
ATOM 663 C CA . ALA A 1 85 ? -2.172 -4.498 -19.919 1.00 97.56 85 ALA A CA 1
ATOM 664 C C . ALA A 1 85 ? -2.918 -3.650 -18.879 1.00 97.56 85 ALA A C 1
ATOM 666 O O . ALA A 1 85 ? -4.150 -3.630 -18.848 1.00 97.56 85 ALA A O 1
ATOM 667 N N . LYS A 1 86 ? -2.183 -2.883 -18.067 1.00 97.19 86 LYS A N 1
ATOM 668 C CA . LYS A 1 86 ? -2.762 -1.970 -17.076 1.00 97.19 86 LYS A CA 1
ATOM 669 C C . LYS A 1 86 ? -3.646 -0.903 -17.727 1.00 97.19 86 LYS A C 1
ATOM 671 O O . LYS A 1 86 ? -4.735 -0.622 -17.227 1.00 97.19 86 LYS A O 1
ATOM 676 N N . LEU A 1 87 ? -3.221 -0.330 -18.855 1.00 94.25 87 LEU A N 1
ATOM 677 C CA . LEU A 1 87 ? -4.029 0.632 -19.612 1.00 94.25 87 LEU A CA 1
ATOM 678 C C . LEU A 1 87 ? -5.306 -0.002 -20.184 1.00 94.25 87 LEU A C 1
ATOM 680 O O . LEU A 1 87 ? -6.359 0.638 -20.155 1.00 94.25 87 LEU A O 1
ATOM 684 N N . ALA A 1 88 ? -5.249 -1.249 -20.660 1.00 94.25 88 ALA A N 1
ATOM 685 C CA . ALA A 1 88 ? -6.435 -1.982 -21.103 1.00 94.25 88 ALA A CA 1
ATOM 686 C C . ALA A 1 88 ? -7.453 -2.162 -19.961 1.00 94.25 88 ALA A C 1
ATOM 688 O O . ALA A 1 88 ? -8.630 -1.857 -20.142 1.00 94.25 88 ALA A O 1
ATOM 689 N N . LEU A 1 89 ? -6.997 -2.533 -18.758 1.00 95.12 89 LEU A N 1
ATOM 690 C CA . LEU A 1 89 ? -7.859 -2.656 -17.573 1.00 95.12 89 LEU A CA 1
ATOM 691 C C . LEU A 1 89 ? -8.499 -1.323 -17.161 1.00 95.12 89 LEU A C 1
ATOM 693 O O . LEU A 1 89 ? -9.683 -1.278 -16.828 1.00 95.12 89 LEU A O 1
ATOM 697 N N . ILE A 1 90 ? -7.740 -0.222 -17.202 1.00 93.50 90 ILE A N 1
ATOM 698 C CA . ILE A 1 90 ? -8.266 1.116 -16.887 1.00 93.50 90 ILE A CA 1
ATOM 699 C C . ILE A 1 90 ? -9.354 1.520 -17.886 1.00 93.50 90 ILE A C 1
ATOM 701 O O . ILE A 1 90 ? -10.379 2.064 -17.475 1.00 93.50 90 ILE A O 1
ATOM 705 N N . ARG A 1 91 ? -9.149 1.258 -19.184 1.00 92.06 91 ARG A N 1
ATOM 706 C CA . ARG A 1 91 ? -10.158 1.525 -20.222 1.00 92.06 91 ARG A CA 1
ATOM 707 C C . ARG A 1 91 ? -11.421 0.697 -19.990 1.00 92.06 91 ARG A C 1
ATOM 709 O O . ARG A 1 91 ? -12.488 1.288 -19.873 1.00 92.06 91 ARG A O 1
ATOM 716 N N . ALA A 1 92 ? -11.286 -0.614 -19.788 1.00 90.50 92 ALA A N 1
ATOM 717 C CA . ALA A 1 92 ? -12.416 -1.507 -19.525 1.00 90.50 92 ALA A CA 1
ATOM 718 C C . ALA A 1 92 ? -13.219 -1.095 -18.276 1.00 90.50 92 ALA A C 1
ATOM 720 O O . ALA A 1 92 ? -14.450 -1.113 -18.283 1.00 90.50 92 ALA A O 1
ATOM 721 N N . LYS A 1 93 ? -12.536 -0.659 -17.208 1.00 90.75 93 LYS A N 1
ATOM 722 C CA . LYS A 1 93 ? -13.198 -0.131 -16.008 1.00 90.75 93 LYS A CA 1
ATOM 723 C C . LYS A 1 93 ? -13.955 1.170 -16.297 1.00 90.75 93 LYS A C 1
ATOM 725 O O . LYS A 1 93 ? -15.112 1.294 -15.912 1.00 90.75 93 LYS A O 1
ATOM 730 N N . ARG A 1 94 ? -13.334 2.119 -17.007 1.00 88.75 94 ARG A N 1
ATOM 731 C CA . ARG A 1 94 ? -13.984 3.388 -17.381 1.00 88.75 94 ARG A CA 1
ATOM 732 C C . ARG A 1 94 ? -15.210 3.167 -18.261 1.00 88.75 94 ARG A C 1
ATOM 734 O O . ARG A 1 94 ? -16.212 3.834 -18.062 1.00 88.75 94 ARG A O 1
ATOM 741 N N . GLU A 1 95 ? -15.148 2.239 -19.208 1.00 84.06 95 GLU A N 1
ATOM 742 C CA . GLU A 1 95 ? -16.281 1.905 -20.079 1.00 84.06 95 GLU A CA 1
ATOM 743 C C . GLU A 1 95 ? -17.473 1.356 -19.284 1.00 84.06 95 GLU A C 1
ATOM 745 O O . GLU A 1 95 ? -18.612 1.741 -19.546 1.00 84.06 95 GLU A O 1
ATOM 750 N N . ARG A 1 96 ? -17.220 0.535 -18.255 1.00 81.31 96 ARG A N 1
ATOM 751 C CA . ARG A 1 96 ? -18.258 0.086 -17.315 1.00 81.31 96 ARG A CA 1
ATOM 752 C C . ARG A 1 96 ? -18.856 1.255 -16.528 1.00 81.31 96 ARG A C 1
ATOM 754 O O . ARG A 1 96 ? -20.078 1.363 -16.449 1.00 81.31 96 ARG A O 1
ATOM 761 N N . ASP A 1 97 ? -18.011 2.126 -15.981 1.00 75.06 97 ASP A N 1
ATOM 762 C CA . ASP A 1 97 ? -18.446 3.262 -15.157 1.00 75.06 97 ASP A CA 1
ATOM 763 C C . ASP A 1 97 ? -19.226 4.309 -15.980 1.00 75.06 97 ASP A C 1
ATOM 765 O O . ASP A 1 97 ? -20.135 4.952 -15.465 1.00 75.06 97 ASP A O 1
ATOM 769 N N . VAL A 1 98 ? -18.927 4.450 -17.276 1.00 67.44 98 VAL A N 1
ATOM 770 C CA . VAL A 1 98 ? -19.675 5.310 -18.213 1.00 67.44 98 VAL A CA 1
ATOM 771 C C . VAL A 1 98 ? -20.996 4.658 -18.662 1.00 67.44 98 VAL A C 1
ATOM 773 O O . VAL A 1 98 ? -21.936 5.362 -19.028 1.00 67.44 98 VAL A O 1
ATOM 776 N N . GLY A 1 99 ? -21.101 3.325 -18.602 1.00 57.62 99 GLY A N 1
ATOM 777 C CA . GLY A 1 99 ? -22.302 2.552 -18.947 1.00 57.62 99 GLY A CA 1
ATOM 778 C C . GLY A 1 99 ? -23.308 2.344 -17.806 1.00 57.62 99 GLY A C 1
ATOM 779 O O . GLY A 1 99 ? -24.413 1.860 -18.057 1.00 57.62 99 GLY A O 1
ATOM 780 N N . GLN A 1 100 ? -22.968 2.708 -16.565 1.00 48.81 100 GLN A N 1
ATOM 781 C CA . GLN A 1 100 ? -23.882 2.708 -15.420 1.00 48.81 100 GLN A CA 1
ATOM 782 C C . GLN A 1 100 ? -24.195 4.157 -15.020 1.00 48.81 100 GLN A C 1
ATOM 784 O O . GLN A 1 100 ? -23.272 4.878 -14.644 1.00 48.81 100 GLN A O 1
ATOM 789 N N . PRO A 1 101 ? -25.465 4.621 -15.040 1.00 47.44 101 PRO A N 1
ATOM 790 C CA . PRO A 1 101 ? -25.795 5.839 -14.316 1.00 47.44 101 PRO A CA 1
ATOM 791 C C . PRO A 1 101 ? -25.425 5.592 -12.852 1.00 47.44 101 PRO A C 1
ATOM 793 O O . PRO A 1 101 ? -25.938 4.661 -12.227 1.00 47.44 101 PRO A O 1
ATOM 796 N N . GLY A 1 102 ? -24.485 6.383 -12.329 1.00 52.16 102 GLY A N 1
ATOM 797 C CA . GLY A 1 102 ? -24.132 6.347 -10.912 1.00 52.16 102 GLY A CA 1
ATOM 798 C C . GLY A 1 102 ? -25.387 6.510 -10.045 1.00 52.16 102 GLY A C 1
ATOM 799 O O . GLY A 1 102 ? -26.402 7.015 -10.540 1.00 52.16 102 GLY A O 1
ATOM 800 N N . PRO A 1 103 ? -25.361 6.089 -8.766 1.00 42.09 103 PRO A N 1
ATOM 801 C CA . PRO A 1 103 ? -26.500 6.296 -7.883 1.00 42.09 103 PRO A CA 1
ATOM 802 C C . PRO A 1 103 ? -26.895 7.767 -7.963 1.00 42.09 103 PRO A C 1
ATOM 804 O O . PRO A 1 103 ? -26.051 8.651 -7.805 1.00 42.09 103 PRO A O 1
ATOM 807 N N . ALA A 1 104 ? -28.164 8.018 -8.291 1.00 45.12 104 ALA A N 1
ATOM 808 C CA . ALA A 1 104 ? -28.704 9.360 -8.326 1.00 45.12 104 ALA A CA 1
ATOM 809 C C . ALA A 1 104 ? -28.497 9.956 -6.934 1.00 45.12 104 ALA A C 1
ATOM 811 O O . ALA A 1 104 ? -29.224 9.630 -5.996 1.00 45.12 104 ALA A O 1
ATOM 812 N N . VAL A 1 105 ? -27.480 10.806 -6.796 1.00 38.66 105 VAL A N 1
ATOM 813 C CA . VAL A 1 105 ? -27.374 11.706 -5.658 1.00 38.66 105 VAL A CA 1
ATOM 814 C C . VAL A 1 105 ? -28.652 12.522 -5.724 1.00 38.66 105 VAL A C 1
ATOM 816 O O . VAL A 1 105 ? -28.821 13.357 -6.617 1.00 38.66 105 VAL A O 1
ATOM 819 N N . GLN A 1 106 ? -29.602 12.211 -4.844 1.00 47.62 106 GLN A N 1
ATOM 820 C CA . GLN A 1 106 ? -30.782 13.034 -4.672 1.00 47.62 106 GLN A CA 1
ATOM 821 C C . GLN A 1 106 ? -30.248 14.391 -4.236 1.00 47.62 106 GLN A C 1
ATOM 823 O O . GLN A 1 106 ? -29.813 14.562 -3.099 1.00 47.62 106 GLN A O 1
ATOM 828 N N . ARG A 1 107 ? -30.206 15.345 -5.171 1.00 39.03 107 ARG A N 1
ATOM 829 C CA . ARG A 1 107 ? -30.027 16.752 -4.840 1.00 39.03 107 ARG A CA 1
ATOM 830 C C . ARG A 1 107 ? -31.200 17.108 -3.943 1.00 39.03 107 ARG A C 1
ATOM 832 O O . ARG A 1 107 ? -32.294 17.385 -4.432 1.00 39.03 107 ARG A O 1
ATOM 839 N N . ALA A 1 108 ? -30.974 17.044 -2.636 1.00 37.44 108 ALA A N 1
ATOM 840 C CA . ALA A 1 108 ? -31.858 17.642 -1.666 1.00 37.44 108 ALA A CA 1
ATOM 841 C C . ALA A 1 108 ? -31.995 19.112 -2.069 1.00 37.44 108 ALA A C 1
ATOM 843 O O . ALA A 1 108 ? -31.015 19.858 -2.115 1.00 37.44 108 ALA A O 1
ATOM 844 N N . GLN A 1 109 ? -33.207 19.504 -2.451 1.00 43.44 109 GLN A N 1
ATOM 845 C CA . GLN A 1 109 ? -33.559 20.893 -2.698 1.00 43.44 109 GLN A CA 1
ATOM 846 C C . GLN A 1 109 ? -33.636 21.588 -1.338 1.00 43.44 109 GLN A C 1
ATOM 848 O O . GLN A 1 109 ? -34.701 21.751 -0.756 1.00 43.44 109 GLN A O 1
ATOM 853 N N . GLY A 1 110 ? -32.471 21.929 -0.802 1.00 34.97 110 GLY A N 1
ATOM 854 C CA . GLY A 1 110 ? -32.307 22.700 0.417 1.00 34.97 110 GLY A CA 1
ATOM 855 C C . GLY A 1 110 ? -31.204 23.707 0.167 1.00 34.97 110 GLY A C 1
ATOM 856 O O . GLY A 1 110 ? -30.028 23.383 0.285 1.00 34.97 110 GLY A O 1
ATOM 857 N N . GLY A 1 111 ? -31.586 24.911 -0.255 1.00 35.66 111 GLY A N 1
ATOM 858 C CA . GLY A 1 111 ? -30.651 26.012 -0.425 1.00 35.66 111 GLY A CA 1
ATOM 859 C C . GLY A 1 111 ? -30.078 26.427 0.925 1.00 35.66 111 GLY A C 1
ATOM 860 O O . GLY A 1 111 ? -30.697 27.212 1.638 1.00 35.66 111 GLY A O 1
ATOM 861 N N . LEU A 1 112 ? -28.885 25.937 1.250 1.00 31.56 112 LEU A N 1
ATOM 862 C CA . LEU A 1 112 ? -27.954 26.697 2.070 1.00 31.56 112 LEU A CA 1
ATOM 863 C C . LEU A 1 112 ? -27.130 27.565 1.125 1.00 31.56 112 LEU A C 1
ATOM 865 O O . LEU A 1 112 ? -26.515 27.072 0.181 1.00 31.56 112 LEU A O 1
ATOM 869 N N . LYS A 1 113 ? -27.172 28.876 1.365 1.00 32.31 113 LYS A N 1
ATOM 870 C CA . LYS A 1 113 ? -26.289 29.846 0.722 1.00 32.31 113 LYS A CA 1
ATOM 871 C C . LYS A 1 113 ? -24.854 29.486 1.109 1.00 32.31 113 LYS A C 1
ATOM 873 O O . LYS A 1 113 ? -24.432 29.799 2.215 1.00 32.31 113 LYS A O 1
ATOM 878 N N . MET A 1 114 ? -24.145 28.796 0.223 1.00 29.25 114 MET A N 1
ATOM 879 C CA . MET A 1 114 ? -22.689 28.786 0.242 1.00 29.25 114 MET A CA 1
ATOM 880 C C . MET A 1 114 ? -22.241 30.165 -0.223 1.00 29.25 114 MET A C 1
ATOM 882 O O . MET A 1 114 ? -22.548 30.576 -1.342 1.00 29.25 114 MET A O 1
ATOM 886 N N . GLU A 1 115 ? -21.554 30.885 0.651 1.00 35.97 115 GLU A N 1
ATOM 887 C CA . GLU A 1 115 ? -20.606 31.897 0.210 1.00 35.97 115 GLU A CA 1
ATOM 888 C C . GLU A 1 115 ? -19.597 31.184 -0.705 1.00 35.97 115 GLU A C 1
ATOM 890 O O . GLU A 1 115 ? -19.094 30.111 -0.364 1.00 35.97 115 GLU A O 1
ATOM 895 N N . GLU A 1 116 ? -19.385 31.714 -1.912 1.00 30.55 116 GLU A N 1
ATOM 896 C CA . GLU A 1 116 ? -18.332 31.254 -2.818 1.00 30.55 116 GLU A CA 1
ATOM 897 C C . GLU A 1 116 ? -16.977 31.596 -2.190 1.00 30.55 116 GLU A C 1
ATOM 899 O O . GLU A 1 116 ? -16.348 32.598 -2.521 1.00 30.55 116 GLU A O 1
ATOM 904 N N . GLU A 1 117 ? -16.515 30.758 -1.266 1.00 34.19 117 GLU A N 1
ATOM 905 C CA . GLU A 1 117 ? -15.086 30.625 -1.037 1.00 34.19 117 GLU A CA 1
ATOM 906 C C . GLU A 1 117 ? -14.517 29.900 -2.256 1.00 34.19 117 GLU A C 1
ATOM 908 O O . GLU A 1 117 ? -14.646 28.685 -2.425 1.00 34.19 117 GLU A O 1
ATOM 913 N N . THR A 1 118 ? -13.923 30.677 -3.156 1.00 29.77 118 THR A N 1
ATOM 914 C CA . THR A 1 118 ? -13.020 30.179 -4.186 1.00 29.77 118 THR A CA 1
ATOM 915 C C . THR A 1 118 ? -11.841 29.501 -3.494 1.00 29.77 118 THR A C 1
ATOM 917 O O . THR A 1 118 ? -10.867 30.156 -3.131 1.00 29.77 118 THR A O 1
ATOM 920 N N . TYR A 1 119 ? -11.933 28.191 -3.276 1.00 39.22 119 TYR A N 1
ATOM 921 C CA . TYR A 1 119 ? -10.753 27.383 -3.005 1.00 39.22 119 TYR A CA 1
ATOM 922 C C . TYR A 1 119 ? -9.998 27.255 -4.321 1.00 39.22 119 TYR A C 1
ATOM 924 O O . TYR A 1 119 ? -10.418 26.529 -5.223 1.00 39.22 119 TYR A O 1
ATOM 932 N N . ASP A 1 120 ? -8.897 27.991 -4.439 1.00 39.72 120 ASP A N 1
ATOM 933 C CA . ASP A 1 120 ? -7.877 27.692 -5.429 1.00 39.72 120 ASP A CA 1
ATOM 934 C C . ASP A 1 120 ? -7.432 26.241 -5.186 1.00 39.72 120 ASP A C 1
ATOM 936 O O . ASP A 1 120 ? -6.784 25.935 -4.183 1.00 39.72 120 ASP A O 1
ATOM 940 N N . GLU A 1 121 ? -7.832 25.316 -6.064 1.00 45.66 121 GLU A N 1
ATOM 941 C CA . GLU A 1 121 ? -7.302 23.951 -6.098 1.00 45.66 121 GLU A CA 1
ATOM 942 C C . GLU A 1 121 ? -5.819 24.023 -6.483 1.00 45.66 121 GLU A C 1
ATOM 944 O O . GLU A 1 121 ? -5.415 23.817 -7.630 1.00 45.66 121 GLU A O 1
ATOM 949 N N . GLU A 1 122 ? -4.972 24.330 -5.504 1.00 48.12 122 GLU A N 1
ATOM 950 C CA . GLU A 1 122 ? -3.553 24.060 -5.603 1.00 48.12 122 GLU A CA 1
ATOM 951 C C . GLU A 1 122 ? -3.405 22.540 -5.729 1.00 48.12 122 GLU A C 1
ATOM 953 O O . GLU A 1 122 ? -3.617 21.783 -4.781 1.00 48.12 122 GLU A O 1
ATOM 958 N N . LEU A 1 123 ? -3.081 22.077 -6.939 1.00 49.97 123 LEU A N 1
ATOM 959 C CA . LEU A 1 123 ? -2.613 20.720 -7.210 1.00 49.97 123 LEU A CA 1
ATOM 960 C C . LEU A 1 123 ? -1.366 20.471 -6.352 1.00 49.97 123 LEU A C 1
ATOM 962 O O . LEU A 1 123 ? -0.235 20.714 -6.782 1.00 49.97 123 LEU A O 1
ATOM 966 N N . VAL A 1 124 ? -1.573 20.013 -5.116 1.00 57.72 124 VAL A N 1
ATOM 967 C CA . VAL A 1 124 ? -0.493 19.648 -4.206 1.00 57.72 124 VAL A CA 1
ATOM 968 C C . VAL A 1 124 ? 0.224 18.462 -4.836 1.00 57.72 124 VAL A C 1
ATOM 970 O O . VAL A 1 124 ? -0.294 17.347 -4.889 1.00 57.72 124 VAL A O 1
ATOM 973 N N . ASP A 1 125 ? 1.414 18.723 -5.373 1.00 65.75 125 ASP A N 1
ATOM 974 C CA . ASP A 1 125 ? 2.291 17.704 -5.931 1.00 65.75 125 ASP A CA 1
ATOM 975 C C . ASP A 1 125 ? 2.604 16.684 -4.829 1.00 65.75 125 ASP A C 1
ATOM 977 O O . ASP A 1 125 ? 3.407 16.939 -3.932 1.00 65.75 125 ASP A O 1
ATOM 981 N N . ILE A 1 126 ? 1.938 15.528 -4.897 1.00 61.69 126 ILE A N 1
ATOM 982 C CA . ILE A 1 126 ? 2.005 14.437 -3.916 1.00 61.69 126 ILE A CA 1
ATOM 983 C C . ILE A 1 126 ? 3.462 14.015 -3.657 1.00 61.69 126 ILE A C 1
ATOM 985 O O . ILE A 1 126 ? 3.799 13.572 -2.559 1.00 61.69 126 ILE A O 1
ATOM 989 N N . SER A 1 127 ? 4.352 14.208 -4.641 1.00 68.25 127 SER A N 1
ATOM 990 C CA . SER A 1 127 ? 5.779 13.901 -4.519 1.00 68.25 127 SER A CA 1
ATOM 991 C C . SER A 1 127 ? 6.554 14.848 -3.592 1.00 68.25 127 SER A C 1
ATOM 993 O O . SER A 1 127 ? 7.664 14.515 -3.177 1.00 68.25 127 SER A O 1
ATOM 995 N N . LYS A 1 128 ? 5.984 16.010 -3.249 1.00 80.06 128 LYS A N 1
ATOM 996 C CA . LYS A 1 128 ? 6.581 17.025 -2.365 1.00 80.06 128 LYS A CA 1
ATOM 997 C C . LYS A 1 128 ? 6.064 16.965 -0.932 1.00 80.06 128 LYS A C 1
ATOM 999 O O . LYS A 1 128 ? 6.536 17.730 -0.094 1.00 80.06 128 LYS A O 1
ATOM 1004 N N . LEU A 1 129 ? 5.108 16.084 -0.642 1.00 83.12 129 LEU A N 1
ATOM 1005 C CA . LEU A 1 129 ? 4.584 15.940 0.708 1.00 83.12 129 LEU A CA 1
ATOM 1006 C C . LEU A 1 129 ? 5.670 15.389 1.645 1.00 83.12 129 LEU A C 1
ATOM 1008 O O . LEU A 1 129 ? 6.408 14.470 1.267 1.00 83.12 129 LEU A O 1
ATOM 1012 N N . PRO A 1 130 ? 5.781 15.927 2.870 1.00 87.38 130 PRO A N 1
ATOM 1013 C CA . PRO A 1 130 ? 6.733 15.426 3.843 1.00 87.38 130 PRO A CA 1
ATOM 1014 C C . PRO A 1 130 ? 6.430 13.966 4.197 1.00 87.38 130 PRO A C 1
ATOM 1016 O O . PRO A 1 130 ? 5.301 13.475 4.088 1.00 87.38 130 PRO A O 1
ATOM 1019 N N . LYS A 1 131 ? 7.474 13.243 4.614 1.00 87.88 131 LYS A N 1
ATOM 1020 C CA . LYS A 1 131 ? 7.374 11.820 4.952 1.00 87.88 131 LYS A CA 1
ATOM 1021 C C . LYS A 1 131 ? 6.269 11.601 5.991 1.00 87.88 131 LYS A C 1
ATOM 1023 O O . LYS A 1 131 ? 6.201 12.325 6.978 1.00 87.88 131 LYS A O 1
ATOM 1028 N N . ASN A 1 132 ? 5.458 10.564 5.784 1.00 90.81 132 ASN A N 1
ATOM 1029 C CA . ASN A 1 132 ? 4.343 10.160 6.646 1.00 90.81 132 ASN A CA 1
ATOM 1030 C C . ASN A 1 132 ? 3.140 11.120 6.686 1.00 90.81 132 ASN A C 1
ATOM 1032 O O . ASN A 1 132 ? 2.174 10.804 7.371 1.00 90.81 132 ASN A O 1
ATOM 1036 N N . TYR A 1 133 ? 3.135 12.234 5.940 1.00 93.62 133 TYR A N 1
ATOM 1037 C CA . TYR A 1 133 ? 2.008 13.179 5.926 1.00 93.62 133 TYR A CA 1
ATOM 1038 C C . TYR A 1 133 ? 0.683 12.516 5.535 1.00 93.62 133 TYR A C 1
ATOM 1040 O O . TYR A 1 133 ? -0.298 12.596 6.269 1.00 93.62 133 TYR A O 1
ATOM 1048 N N . MET A 1 134 ? 0.655 11.840 4.380 1.00 92.56 134 MET A N 1
ATOM 1049 C CA . MET A 1 134 ? -0.575 11.236 3.856 1.00 92.56 134 MET A CA 1
ATOM 1050 C C . MET A 1 134 ? -1.086 10.125 4.766 1.00 92.56 134 MET A C 1
ATOM 1052 O O . MET A 1 134 ? -2.282 10.053 5.026 1.00 92.56 134 MET A O 1
ATOM 1056 N N . GLN A 1 135 ? -0.176 9.289 5.272 1.00 92.56 135 GLN A N 1
ATOM 1057 C CA . GLN A 1 135 ? -0.524 8.222 6.200 1.00 92.56 135 GLN A CA 1
ATOM 1058 C C . GLN A 1 135 ? -1.07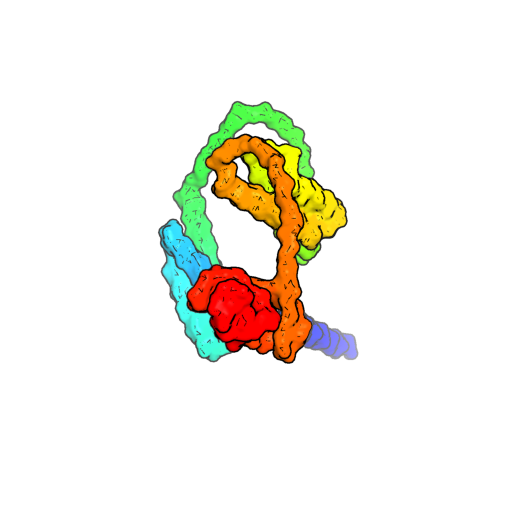4 8.803 7.505 1.00 92.56 135 GLN A C 1
ATOM 1060 O O . GLN A 1 135 ? -2.152 8.410 7.926 1.00 92.56 135 GLN A O 1
ATOM 1065 N N . ALA A 1 136 ? -0.387 9.773 8.118 1.00 94.69 136 ALA A N 1
ATOM 1066 C CA . ALA A 1 136 ? -0.838 10.387 9.366 1.00 94.69 136 ALA A CA 1
ATOM 1067 C C . ALA A 1 136 ? -2.204 11.066 9.204 1.00 94.69 136 ALA A C 1
ATOM 1069 O O . ALA A 1 136 ? -3.079 10.886 10.046 1.00 94.69 136 ALA A O 1
ATOM 1070 N N . LYS A 1 137 ? -2.411 11.787 8.093 1.00 95.94 137 LYS A N 1
ATOM 1071 C CA . LYS A 1 137 ? -3.686 12.441 7.776 1.00 95.94 137 LYS A CA 1
ATOM 1072 C C . LYS A 1 137 ? -4.823 11.428 7.655 1.00 95.94 137 LYS A C 1
ATOM 1074 O O . LYS A 1 137 ? -5.896 11.663 8.197 1.00 95.94 137 LYS A O 1
ATOM 1079 N N . PHE A 1 138 ? -4.574 10.311 6.972 1.00 96.38 138 PHE A N 1
ATOM 1080 C CA . PHE A 1 138 ? -5.552 9.241 6.811 1.00 96.38 138 PHE A CA 1
ATOM 1081 C C . PHE A 1 138 ? -5.914 8.583 8.150 1.00 96.38 138 PHE A C 1
ATOM 1083 O O . PHE A 1 138 ? -7.096 8.493 8.474 1.00 96.38 138 PHE A O 1
ATOM 1090 N N . MET A 1 139 ? -4.919 8.191 8.955 1.00 95.56 139 MET A N 1
ATOM 1091 C CA . MET A 1 139 ? -5.179 7.567 10.262 1.00 95.56 139 MET A CA 1
ATOM 1092 C C . MET A 1 139 ? -5.919 8.530 11.201 1.00 95.56 139 MET A C 1
ATOM 1094 O O . MET A 1 139 ? -6.827 8.124 11.917 1.00 95.56 139 MET A O 1
ATOM 1098 N N . LEU A 1 140 ? -5.599 9.829 11.161 1.00 95.62 140 LEU A N 1
ATOM 1099 C CA . LEU A 1 140 ? -6.338 10.843 11.919 1.00 95.62 140 LEU A CA 1
ATOM 1100 C C . LEU A 1 140 ? -7.794 10.970 11.469 1.00 95.62 140 LEU A C 1
ATOM 1102 O O . LEU A 1 140 ? -8.665 11.089 12.326 1.00 95.62 140 LEU A O 1
ATOM 1106 N N . SER A 1 141 ? -8.074 10.947 10.160 1.00 96.19 141 SER A N 1
ATOM 1107 C CA . SER A 1 141 ? -9.463 10.944 9.681 1.00 96.19 141 SER A CA 1
ATOM 1108 C C . SER A 1 141 ? -10.206 9.673 10.087 1.00 96.19 141 SER A C 1
ATOM 1110 O O . SER A 1 141 ? -11.319 9.779 10.582 1.00 96.19 141 SER A O 1
ATOM 1112 N N . SER A 1 142 ? -9.569 8.501 9.971 1.00 94.94 142 SER A N 1
ATOM 1113 C CA . SER A 1 142 ? -10.158 7.215 10.371 1.00 94.94 142 SER A CA 1
ATOM 1114 C C . SER A 1 142 ? -10.518 7.212 11.860 1.00 94.94 142 SER A C 1
ATOM 1116 O O . SER A 1 142 ? -11.675 7.016 12.229 1.00 94.94 142 SER A O 1
ATOM 1118 N N . ALA A 1 143 ? -9.554 7.552 12.724 1.00 93.75 143 ALA A N 1
ATOM 1119 C CA . ALA A 1 143 ? -9.769 7.631 14.166 1.00 93.75 143 ALA A CA 1
ATOM 1120 C C . ALA A 1 143 ? -10.853 8.655 14.536 1.00 93.75 143 ALA A C 1
ATOM 1122 O O . ALA A 1 143 ? -11.688 8.380 15.396 1.00 93.75 143 ALA A O 1
ATOM 1123 N N . LYS A 1 144 ? -10.883 9.819 13.870 1.00 95.19 144 LYS A N 1
ATOM 1124 C CA . LYS A 1 144 ? -11.922 10.833 14.082 1.00 95.19 144 LYS A CA 1
ATOM 1125 C C . LYS A 1 144 ? -13.316 10.287 13.766 1.00 95.19 144 LYS A C 1
ATOM 1127 O O . LYS A 1 144 ? -14.223 10.475 14.572 1.00 95.19 144 LYS A O 1
ATOM 1132 N N . ASP A 1 145 ? -13.475 9.610 12.633 1.00 94.06 145 ASP A N 1
ATOM 1133 C CA . ASP A 1 145 ? -14.762 9.056 12.213 1.00 94.06 145 ASP A CA 1
ATOM 1134 C C . ASP A 1 145 ? -15.258 7.993 13.207 1.00 94.06 145 ASP A C 1
ATOM 1136 O O . ASP A 1 145 ? -16.440 7.969 13.553 1.00 94.06 145 ASP A O 1
ATOM 1140 N N . ILE A 1 146 ? -14.357 7.148 13.722 1.00 90.12 146 ILE A N 1
ATOM 1141 C CA . ILE A 1 146 ? -14.694 6.138 14.736 1.00 90.12 146 ILE A CA 1
ATOM 1142 C C . ILE A 1 146 ? -15.088 6.804 16.064 1.00 90.12 146 ILE A C 1
ATOM 1144 O O . ILE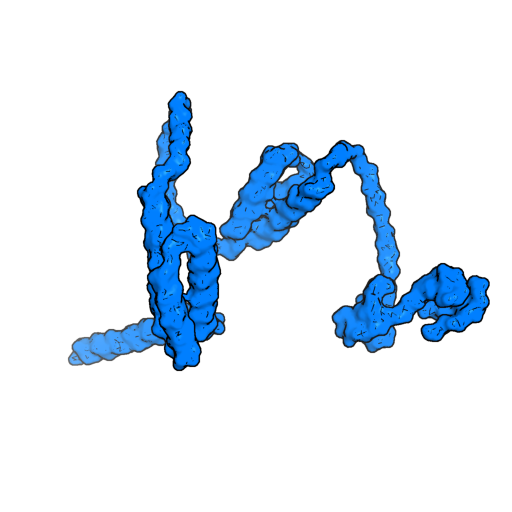 A 1 146 ? -16.100 6.430 16.655 1.00 90.12 146 ILE A O 1
ATOM 1148 N N . ILE A 1 147 ? -14.350 7.829 16.503 1.00 92.00 147 ILE A N 1
ATOM 1149 C CA . ILE A 1 147 ? -14.653 8.606 17.716 1.00 92.00 147 ILE A CA 1
ATOM 1150 C C . ILE A 1 147 ? -16.029 9.270 17.615 1.00 92.00 147 ILE A C 1
ATOM 1152 O O . ILE A 1 147 ? -16.828 9.172 18.546 1.00 92.00 147 ILE A O 1
ATOM 1156 N N . GLU A 1 148 ? -16.327 9.926 16.490 1.00 90.56 148 GLU A N 1
ATOM 1157 C CA . GLU A 1 148 ? -17.615 10.592 16.268 1.00 90.56 148 GLU A CA 1
ATOM 1158 C C . GLU A 1 148 ? -18.767 9.583 16.207 1.00 90.56 148 GLU A C 1
ATOM 1160 O O . GLU A 1 148 ? -19.823 9.818 16.796 1.00 90.56 148 GLU A O 1
ATOM 1165 N N . LYS A 1 149 ? -18.556 8.438 15.549 1.00 90.19 149 LYS A N 1
ATOM 1166 C CA . LYS A 1 149 ? -19.556 7.373 15.425 1.00 90.19 149 LYS A CA 1
ATOM 1167 C C . LYS A 1 149 ? -19.855 6.684 16.756 1.00 90.19 149 LYS A C 1
ATOM 1169 O O . LYS A 1 149 ? -21.022 6.432 17.051 1.00 90.19 149 LYS A O 1
ATOM 1174 N N . ASN A 1 150 ? -18.825 6.385 17.543 1.00 87.06 150 ASN A N 1
ATOM 1175 C CA . ASN A 1 150 ? -18.960 5.717 18.839 1.00 87.06 150 ASN A CA 1
ATOM 1176 C C . ASN A 1 150 ? -19.271 6.710 19.973 1.00 87.06 150 ASN A C 1
ATOM 1178 O O . ASN A 1 150 ? -19.557 6.300 21.093 1.00 87.06 150 ASN A O 1
ATOM 1182 N N . GLY A 1 151 ? -19.239 8.019 19.700 1.00 88.12 151 GLY A N 1
ATOM 1183 C CA . GLY A 1 151 ? -19.516 9.057 20.690 1.00 88.12 151 GLY A CA 1
ATOM 1184 C C . GLY A 1 151 ? -18.466 9.145 21.801 1.00 88.12 151 GLY A C 1
ATOM 1185 O O . GLY A 1 151 ? -18.778 9.636 22.888 1.00 88.12 151 GLY A O 1
ATOM 1186 N N . VAL A 1 152 ? -17.238 8.690 21.540 1.00 85.19 152 VAL A N 1
ATOM 1187 C CA . VAL A 1 152 ? -16.137 8.684 22.511 1.00 85.19 152 VAL A CA 1
ATOM 1188 C C . VAL A 1 152 ? -15.697 10.125 22.769 1.00 85.19 152 VAL A C 1
ATOM 1190 O O . VAL A 1 152 ? -15.350 10.860 21.849 1.00 85.19 152 VAL A O 1
ATOM 1193 N N . LYS A 1 153 ? -15.728 10.569 24.027 1.00 84.94 153 LYS A N 1
ATOM 1194 C CA . LYS A 1 153 ? -15.367 11.953 24.410 1.00 84.94 153 LYS A CA 1
ATOM 1195 C C . LYS A 1 153 ? -14.173 12.040 25.357 1.00 84.94 153 LYS A C 1
ATOM 1197 O O . LYS A 1 153 ? -13.635 13.127 25.556 1.00 84.94 153 LYS A O 1
ATOM 1202 N N . SER A 1 154 ? -13.791 10.918 25.951 1.00 84.25 154 SER A N 1
ATOM 1203 C CA . SER A 1 154 ? -12.734 10.785 26.950 1.00 84.25 154 SER A CA 1
ATOM 1204 C C . SER A 1 154 ? -12.250 9.338 26.979 1.00 84.25 154 SER A C 1
ATOM 1206 O O . SER A 1 154 ? -12.980 8.446 26.553 1.00 84.25 154 SER A O 1
ATOM 1208 N N . GLY A 1 155 ? -11.043 9.111 27.490 1.00 89.06 155 GLY A N 1
ATOM 1209 C CA . GLY A 1 155 ? -10.416 7.791 27.563 1.00 89.06 155 GLY A CA 1
ATOM 1210 C C . GLY A 1 155 ? -9.087 7.756 26.817 1.00 89.06 155 GLY A C 1
ATOM 1211 O O . GLY A 1 155 ? -8.777 8.653 26.029 1.00 89.06 155 GLY A O 1
ATOM 1212 N N . GLU A 1 156 ? -8.311 6.699 27.049 1.00 89.69 156 GLU A N 1
ATOM 1213 C CA . GLU A 1 156 ? -6.935 6.588 26.554 1.00 89.69 156 GLU A CA 1
ATOM 1214 C C . GLU A 1 156 ? -6.857 6.726 25.021 1.00 89.69 156 GLU A C 1
ATOM 1216 O O . GLU A 1 156 ? -6.004 7.434 24.479 1.00 89.69 156 GLU A O 1
ATOM 1221 N N . ALA A 1 157 ? -7.815 6.127 24.307 1.00 89.88 157 ALA A N 1
ATOM 1222 C CA . ALA A 1 157 ? -7.915 6.220 22.854 1.00 89.88 157 ALA A CA 1
ATOM 1223 C C . ALA A 1 157 ? -8.133 7.662 22.356 1.00 89.88 157 ALA A C 1
ATOM 1225 O O . ALA A 1 157 ? -7.494 8.104 21.395 1.00 89.88 157 ALA A O 1
ATOM 1226 N N . TYR A 1 158 ? -9.002 8.417 23.033 1.00 93.31 158 TYR A N 1
ATOM 1227 C CA . TYR A 1 158 ? -9.273 9.817 22.708 1.00 93.31 158 TYR A CA 1
ATOM 1228 C C . TYR A 1 158 ? -8.064 10.713 23.012 1.00 93.31 158 TYR A C 1
ATOM 1230 O O . TYR A 1 158 ? -7.742 11.611 22.229 1.00 93.31 158 TYR A O 1
ATOM 1238 N N . ASP A 1 159 ? -7.341 10.433 24.098 1.00 95.00 159 ASP A N 1
ATOM 1239 C CA . ASP A 1 159 ? -6.126 11.162 24.460 1.00 95.00 159 ASP A CA 1
ATOM 1240 C C . ASP A 1 159 ? -5.009 10.950 23.434 1.00 95.00 159 ASP A C 1
ATOM 1242 O O . ASP A 1 159 ? -4.343 11.914 23.039 1.00 95.00 159 ASP A O 1
ATOM 1246 N N . TYR A 1 160 ? -4.827 9.724 22.931 1.00 95.69 160 TYR A N 1
ATOM 1247 C CA . TYR A 1 160 ? -3.895 9.472 21.830 1.00 95.69 160 TYR A CA 1
ATOM 1248 C C . TYR A 1 160 ? -4.312 10.178 20.544 1.00 95.69 160 TYR A C 1
ATOM 1250 O O . TYR A 1 160 ? -3.450 10.749 19.876 1.00 95.69 160 TYR A O 1
ATOM 1258 N N . TYR A 1 161 ? -5.603 10.193 20.202 1.00 96.06 161 TYR A N 1
ATOM 1259 C CA . TYR A 1 161 ? -6.095 10.935 19.040 1.00 96.06 161 TYR A CA 1
ATOM 1260 C C . TYR A 1 161 ? -5.809 12.438 19.168 1.00 96.06 161 TYR A C 1
ATOM 1262 O O . TYR A 1 161 ? -5.295 13.060 18.233 1.00 96.06 161 TYR A O 1
ATOM 1270 N N . LYS A 1 162 ? -6.061 13.024 20.343 1.00 97.19 162 LYS A N 1
ATOM 1271 C CA . LYS A 1 162 ? -5.766 14.434 20.615 1.00 97.19 162 LYS A CA 1
ATOM 1272 C C . LYS A 1 162 ? -4.270 14.730 20.485 1.00 97.19 162 LYS A C 1
ATOM 1274 O O . LYS A 1 162 ? -3.896 15.659 19.770 1.00 97.19 162 LYS A O 1
ATOM 1279 N N . GLN A 1 163 ? -3.415 13.913 21.102 1.00 97.19 163 GLN A N 1
ATOM 1280 C CA . GLN A 1 163 ? -1.961 14.048 20.978 1.00 97.19 163 GLN A CA 1
ATOM 1281 C C . GLN A 1 163 ? -1.493 13.875 19.526 1.00 97.19 163 GLN A C 1
ATOM 1283 O O . GLN A 1 163 ? -0.613 14.601 19.067 1.00 97.19 163 GLN A O 1
ATOM 1288 N N . ALA A 1 164 ? -2.078 12.934 18.782 1.00 96.56 164 ALA A N 1
ATOM 1289 C CA . ALA A 1 164 ? -1.767 12.724 17.373 1.00 96.56 164 ALA A CA 1
ATOM 1290 C C . ALA A 1 164 ? -2.088 13.971 16.540 1.00 96.56 164 ALA A C 1
ATOM 1292 O O . ALA A 1 164 ? -1.266 14.380 15.719 1.00 96.56 164 ALA A O 1
ATOM 1293 N N . LYS A 1 165 ? -3.239 14.605 16.793 1.00 97.50 165 LYS A N 1
ATOM 1294 C CA . LYS A 1 165 ? -3.647 15.851 16.138 1.00 97.50 165 LYS A CA 1
ATOM 1295 C C . LYS A 1 165 ? -2.682 16.996 16.450 1.00 97.50 165 LYS A C 1
ATOM 1297 O O . LYS A 1 165 ? -2.194 17.638 15.530 1.00 97.50 165 LYS A O 1
ATOM 1302 N N . GLU A 1 166 ? -2.316 17.179 17.717 1.00 97.56 166 GLU A N 1
ATOM 1303 C CA . GLU A 1 166 ? -1.333 18.194 18.122 1.00 97.56 166 GLU A CA 1
ATOM 1304 C C . GLU A 1 166 ? 0.031 17.985 17.442 1.00 97.56 166 GLU A C 1
ATOM 1306 O O . GLU A 1 166 ? 0.666 18.942 17.002 1.00 97.56 166 GLU A O 1
ATOM 1311 N N . ARG A 1 167 ? 0.491 16.732 17.310 1.00 96.19 167 ARG A N 1
ATOM 1312 C CA . ARG A 1 167 ? 1.744 16.418 16.598 1.00 96.19 167 ARG A CA 1
ATOM 1313 C C . ARG A 1 167 ? 1.643 16.641 15.097 1.00 96.19 167 ARG A C 1
ATOM 1315 O O . ARG A 1 167 ? 2.639 17.025 14.490 1.00 96.19 167 ARG A O 1
ATOM 1322 N N . PHE A 1 168 ? 0.476 16.403 14.512 1.00 96.88 168 PHE A N 1
ATOM 1323 C CA . PHE A 1 168 ? 0.225 16.659 13.099 1.00 96.88 168 PHE A CA 1
ATOM 1324 C C . PHE A 1 168 ? 0.243 18.157 12.797 1.00 96.88 168 PHE A C 1
ATOM 1326 O O . PHE A 1 168 ? 0.910 18.574 11.853 1.00 96.88 168 PHE A O 1
ATOM 1333 N N . ASP A 1 169 ? -0.411 18.955 13.642 1.00 95.94 169 ASP A N 1
ATOM 1334 C CA . ASP A 1 169 ? -0.423 20.418 13.549 1.00 95.94 169 ASP A CA 1
ATOM 1335 C C . ASP A 1 169 ? 0.978 21.014 13.801 1.00 95.94 169 ASP A C 1
ATOM 1337 O O . ASP A 1 169 ? 1.330 22.048 13.240 1.00 95.94 169 ASP A O 1
ATOM 1341 N N . ALA A 1 170 ? 1.815 20.327 14.587 1.00 96.44 170 ALA A N 1
ATOM 1342 C CA . ALA A 1 170 ? 3.230 20.651 14.789 1.00 96.44 170 ALA A CA 1
ATOM 1343 C C . ALA A 1 170 ? 4.172 20.119 13.683 1.00 96.44 170 ALA A C 1
ATOM 1345 O O . ALA A 1 170 ? 5.389 20.117 13.871 1.00 96.44 170 ALA A O 1
ATOM 1346 N N . GLU A 1 171 ? 3.628 19.623 12.565 1.00 94.62 171 GLU A N 1
ATOM 1347 C CA . GLU A 1 171 ? 4.351 19.040 11.421 1.00 94.62 171 GLU A CA 1
ATOM 1348 C C . GLU A 1 171 ? 5.242 17.819 11.751 1.00 94.62 171 GLU A C 1
ATOM 1350 O O . GLU A 1 171 ? 6.033 17.356 10.923 1.00 94.62 171 GLU A O 1
ATOM 1355 N N . ASP A 1 172 ? 5.091 17.222 12.938 1.00 95.19 172 ASP A N 1
ATOM 1356 C CA . ASP A 1 172 ? 5.761 15.979 13.328 1.00 95.19 172 ASP A CA 1
ATOM 1357 C C . ASP A 1 172 ? 4.918 14.770 12.895 1.00 95.19 172 ASP A C 1
ATOM 1359 O O . ASP A 1 172 ? 4.357 14.018 13.699 1.00 95.19 172 ASP A O 1
ATOM 1363 N N . TYR A 1 173 ? 4.832 14.571 11.577 1.00 95.38 173 TYR A N 1
ATOM 1364 C CA . TYR A 1 173 ? 3.980 13.545 10.964 1.00 95.38 173 TYR A CA 1
ATOM 1365 C C . TYR A 1 173 ? 4.357 12.113 11.352 1.00 95.38 173 TYR A C 1
ATOM 1367 O O . TYR A 1 173 ? 3.523 11.212 11.305 1.00 95.38 173 TYR A O 1
ATOM 1375 N N . SER A 1 174 ? 5.610 11.878 11.747 1.00 94.00 174 SER A N 1
ATOM 1376 C CA . SER A 1 174 ? 6.051 10.544 12.164 1.00 94.00 174 SER A CA 1
ATOM 1377 C C . SER A 1 174 ? 5.500 10.178 13.540 1.00 94.00 174 SER A C 1
ATOM 1379 O O . SER A 1 174 ? 5.019 9.058 13.713 1.00 94.00 174 SER A O 1
ATOM 1381 N N . LYS A 1 175 ? 5.518 11.116 14.499 1.00 95.81 175 LYS A N 1
ATOM 1382 C CA . LYS A 1 175 ? 4.871 10.908 15.803 1.00 95.81 175 LYS A CA 1
ATOM 1383 C C . LYS A 1 175 ? 3.351 10.972 15.704 1.00 95.81 175 LYS A C 1
ATOM 1385 O O . LYS A 1 175 ? 2.677 10.197 16.371 1.00 95.81 175 LYS A O 1
ATOM 1390 N N . ALA A 1 176 ? 2.813 11.846 14.854 1.00 96.81 176 ALA A N 1
ATOM 1391 C CA . ALA A 1 176 ? 1.377 11.896 14.598 1.00 96.81 176 ALA A CA 1
ATOM 1392 C C . ALA A 1 176 ? 0.852 10.545 14.092 1.00 96.81 176 ALA A C 1
ATOM 1394 O O . ALA A 1 176 ? -0.130 10.034 14.619 1.00 96.81 176 ALA A O 1
ATOM 1395 N N . LEU A 1 177 ? 1.552 9.926 13.132 1.00 95.56 177 LEU A N 1
ATOM 1396 C CA . LEU A 1 177 ? 1.188 8.613 12.603 1.00 95.56 177 LEU A CA 1
ATOM 1397 C C . LEU A 1 177 ? 1.189 7.532 13.690 1.00 95.56 177 LEU A C 1
ATOM 1399 O O . LEU A 1 177 ? 0.239 6.761 13.779 1.00 95.56 177 LEU A O 1
ATOM 1403 N N . SER A 1 178 ? 2.237 7.459 14.516 1.00 95.19 178 SER A N 1
ATOM 1404 C CA . SER A 1 178 ? 2.323 6.415 15.543 1.00 95.19 178 SER A CA 1
ATOM 1405 C C . SER A 1 178 ? 1.240 6.560 16.613 1.00 95.19 178 SER A C 1
ATOM 1407 O O . SER A 1 178 ? 0.658 5.556 17.015 1.00 95.19 178 SER A O 1
ATOM 1409 N N . LEU A 1 179 ? 0.936 7.788 17.041 1.00 96.56 179 LEU A N 1
ATOM 1410 C CA . LEU A 1 179 ? -0.134 8.069 18.001 1.00 96.56 179 LEU A CA 1
ATOM 1411 C C . LEU A 1 179 ? -1.524 7.810 17.401 1.00 96.56 179 LEU A C 1
ATOM 1413 O O . LEU A 1 179 ? -2.362 7.214 18.069 1.00 96.56 179 LEU A O 1
ATOM 1417 N N . ALA A 1 180 ? -1.752 8.170 16.134 1.00 95.00 180 ALA A N 1
ATOM 1418 C CA . ALA A 1 180 ? -3.022 7.912 15.454 1.00 95.00 180 ALA A CA 1
ATOM 1419 C C . ALA A 1 180 ? -3.300 6.407 15.305 1.00 95.00 180 ALA A C 1
ATOM 1421 O O . ALA A 1 180 ? -4.406 5.964 15.589 1.00 95.00 180 ALA A O 1
ATOM 1422 N N . ILE A 1 181 ? -2.283 5.605 14.960 1.00 95.25 181 ILE A N 1
ATOM 1423 C CA . ILE A 1 181 ? -2.402 4.136 14.909 1.00 95.25 181 ILE A CA 1
ATOM 1424 C C . ILE A 1 181 ? -2.746 3.558 16.287 1.00 95.25 181 ILE A C 1
ATOM 1426 O O . ILE A 1 181 ? -3.522 2.611 16.376 1.00 95.25 181 ILE A O 1
ATOM 1430 N N . LYS A 1 182 ? -2.157 4.090 17.367 1.00 95.31 182 LYS A N 1
ATOM 1431 C CA . LYS A 1 182 ? -2.489 3.652 18.732 1.00 95.31 182 LYS A CA 1
ATOM 1432 C C . LYS A 1 182 ? -3.942 3.966 19.078 1.00 95.31 182 LYS A C 1
ATOM 1434 O O . LYS A 1 182 ? -4.627 3.085 19.581 1.00 95.31 182 LYS A O 1
ATOM 1439 N N . ALA A 1 183 ? -4.401 5.179 18.768 1.00 93.75 183 ALA A N 1
ATOM 1440 C CA . ALA A 1 183 ? -5.788 5.580 18.978 1.00 93.75 183 ALA A CA 1
ATOM 1441 C C . ALA A 1 183 ? -6.752 4.653 18.223 1.00 93.75 183 ALA A C 1
ATOM 1443 O O . ALA A 1 183 ? -7.653 4.089 18.828 1.00 93.75 183 ALA A O 1
ATOM 1444 N N . GLU A 1 184 ? -6.512 4.428 16.930 1.00 92.00 184 GLU A N 1
ATOM 1445 C CA . GLU A 1 184 ? -7.351 3.568 16.089 1.00 92.00 184 GLU A CA 1
ATOM 1446 C C . GLU A 1 184 ? -7.372 2.119 16.577 1.00 92.00 184 GLU A C 1
ATOM 1448 O O . GLU A 1 184 ? -8.439 1.539 16.699 1.00 92.00 184 GLU A O 1
ATOM 1453 N N . ARG A 1 185 ? -6.225 1.553 16.973 1.00 90.69 185 ARG A N 1
ATOM 1454 C CA . ARG A 1 185 ? -6.182 0.195 17.540 1.00 90.69 185 ARG A CA 1
ATOM 1455 C C . ARG A 1 185 ? -7.001 0.052 18.813 1.00 90.69 185 ARG A C 1
ATOM 1457 O O . ARG A 1 185 ? -7.626 -0.985 18.988 1.00 90.69 185 ARG A O 1
ATOM 1464 N N . LEU A 1 186 ? -6.973 1.048 19.697 1.00 90.19 186 LEU A N 1
ATOM 1465 C CA . LEU A 1 186 ? -7.763 1.010 20.926 1.00 90.19 186 LEU A CA 1
ATOM 1466 C C . LEU A 1 186 ? -9.259 1.116 20.610 1.00 90.19 186 LEU A C 1
ATOM 1468 O O . LEU A 1 186 ? -10.043 0.325 21.126 1.00 90.19 186 LEU A O 1
ATOM 1472 N N . LEU A 1 187 ? -9.631 2.005 19.684 1.00 86.56 187 LEU A N 1
ATOM 1473 C CA . LEU A 1 187 ? -11.011 2.157 19.215 1.00 86.56 187 LEU A CA 1
ATOM 1474 C C . LEU A 1 187 ? -11.533 0.906 18.485 1.00 86.56 187 LEU A C 1
ATOM 1476 O O . LEU A 1 187 ? -12.700 0.552 18.624 1.00 86.56 187 LEU A O 1
ATOM 1480 N N . ASP A 1 188 ? -10.672 0.220 17.731 1.00 80.25 188 ASP A N 1
ATOM 1481 C CA . ASP A 1 188 ? -11.003 -1.024 17.032 1.00 80.25 188 ASP A CA 1
ATOM 1482 C C . ASP A 1 188 ? -11.036 -2.223 17.987 1.00 80.25 188 ASP A C 1
ATOM 1484 O O . ASP A 1 188 ? -11.877 -3.110 17.830 1.00 80.25 188 ASP A O 1
ATOM 1488 N N . SER A 1 189 ? -10.158 -2.261 18.997 1.00 63.59 189 SER A N 1
ATOM 1489 C CA . SER A 1 189 ? -10.141 -3.324 20.015 1.00 63.59 189 SER A CA 1
ATOM 1490 C C . SER A 1 189 ? -11.425 -3.358 20.847 1.00 63.59 189 SER A C 1
ATOM 1492 O O . SER A 1 189 ? -11.827 -4.416 21.329 1.00 63.59 189 SER A O 1
ATOM 1494 N N . GLU A 1 190 ? -12.136 -2.231 20.910 1.00 51.50 190 GLU A N 1
ATOM 1495 C CA . GLU A 1 190 ? -13.442 -2.104 21.552 1.00 51.50 190 GLU A CA 1
ATOM 1496 C C . GLU A 1 190 ? -14.583 -2.748 20.733 1.00 51.50 190 GLU A C 1
ATOM 1498 O O . GLU A 1 190 ? -15.696 -2.914 21.228 1.00 51.50 190 GLU A O 1
ATOM 1503 N N . THR A 1 191 ? -14.327 -3.244 19.511 1.00 40.72 191 THR A N 1
ATOM 1504 C CA . THR A 1 191 ? -15.315 -4.053 18.761 1.00 40.72 191 THR A CA 1
ATOM 1505 C C . THR A 1 191 ? -15.506 -5.481 19.301 1.00 40.72 191 THR A C 1
ATOM 1507 O O . THR A 1 191 ? -16.351 -6.215 18.786 1.00 40.72 191 THR A O 1
ATOM 1510 N N . VAL A 1 192 ? -14.819 -5.858 20.390 1.00 42.75 192 VAL A N 1
ATOM 1511 C CA . VAL A 1 192 ? -15.152 -7.034 21.229 1.00 42.75 192 VAL A CA 1
ATOM 1512 C C . VAL A 1 192 ? -15.893 -6.639 22.527 1.00 42.75 192 VAL A C 1
ATOM 1514 O O . VAL A 1 192 ? -16.211 -7.490 23.348 1.00 42.75 192 VAL A O 1
ATOM 1517 N N . GLY A 1 193 ? -16.262 -5.368 22.704 1.00 36.84 193 GLY A N 1
ATOM 1518 C CA . GLY A 1 193 ? -16.843 -4.846 23.945 1.00 36.84 193 GLY A CA 1
ATOM 1519 C C . GLY A 1 193 ? -18.214 -4.192 23.791 1.00 36.84 193 GLY A C 1
ATOM 1520 O O . GLY A 1 193 ? -18.435 -3.120 24.334 1.00 36.84 193 GLY A O 1
ATOM 1521 N N . LEU A 1 194 ? -19.162 -4.807 23.076 1.00 42.31 194 LEU A N 1
ATOM 1522 C CA . LEU A 1 194 ? -20.579 -4.443 23.219 1.00 42.31 194 LEU A CA 1
ATOM 1523 C C . LEU A 1 194 ? -21.253 -5.371 24.233 1.00 42.31 194 LEU A C 1
ATOM 1525 O O . LEU A 1 194 ? -21.891 -6.337 23.829 1.00 42.31 194 LEU A O 1
ATOM 1529 N N . ILE A 1 195 ? -21.093 -5.053 25.521 1.00 38.69 195 ILE A N 1
ATOM 1530 C CA . ILE A 1 195 ? -22.101 -5.081 26.600 1.00 38.69 195 ILE A CA 1
ATOM 1531 C C . ILE A 1 195 ? -21.495 -4.302 27.784 1.00 38.69 195 ILE A C 1
ATOM 1533 O O . ILE A 1 195 ? -20.499 -4.740 28.342 1.00 38.69 195 ILE A O 1
ATOM 1537 N N . GLY A 1 196 ? -22.150 -3.199 28.165 1.00 33.66 196 GLY A N 1
ATOM 1538 C CA . GLY A 1 196 ? -22.349 -2.790 29.564 1.00 33.66 196 GLY A CA 1
ATOM 1539 C C . GLY A 1 196 ? -21.185 -2.157 30.332 1.00 33.66 196 GLY A C 1
ATOM 1540 O O . GLY A 1 196 ? -20.305 -2.864 30.786 1.00 33.66 196 GLY A O 1
ATOM 1541 N N . GLU A 1 197 ? -21.298 -0.837 30.510 1.00 36.69 197 GLU A N 1
ATOM 1542 C CA . GLU A 1 197 ? -21.087 -0.041 31.739 1.00 36.69 197 GLU A CA 1
ATOM 1543 C C . GLU A 1 197 ? -19.921 -0.358 32.702 1.00 36.69 197 GLU A C 1
ATOM 1545 O O . GLU A 1 197 ? -19.791 -1.454 33.227 1.00 36.69 197 GLU A O 1
ATOM 1550 N N . GLU A 1 198 ? -19.153 0.713 32.957 1.00 44.59 198 GLU A N 1
ATOM 1551 C CA . GLU A 1 198 ? -18.400 1.094 34.166 1.00 44.59 198 GLU A CA 1
ATOM 1552 C C . GLU A 1 198 ? -18.104 0.006 35.213 1.00 44.59 198 GLU A C 1
ATOM 1554 O O . GLU A 1 198 ? -19.004 -0.462 35.895 1.00 44.59 198 GLU A O 1
ATOM 1559 N N . GLU A 1 199 ? -16.820 -0.245 35.478 1.00 38.81 199 GLU A N 1
ATOM 1560 C CA . GLU A 1 199 ? -16.202 0.113 36.761 1.00 38.81 199 GLU A CA 1
ATOM 1561 C C . GLU A 1 199 ? -14.685 -0.109 36.718 1.00 38.81 199 GLU A C 1
ATOM 1563 O O . GLU A 1 199 ? -14.141 -0.918 35.969 1.00 38.81 199 GLU A O 1
ATOM 1568 N N . THR A 1 200 ? -14.009 0.736 37.484 1.00 45.22 200 THR A N 1
ATOM 1569 C CA . THR A 1 200 ? -12.582 0.734 37.771 1.00 45.22 200 THR A CA 1
ATOM 1570 C C . THR A 1 200 ? -12.184 -0.545 38.491 1.00 45.22 200 THR A C 1
ATOM 1572 O O . THR A 1 200 ? -12.696 -0.774 39.580 1.00 45.22 200 THR A O 1
ATOM 1575 N N . ASP A 1 201 ? -11.203 -1.274 37.966 1.00 37.09 201 ASP A N 1
ATOM 1576 C CA . ASP A 1 201 ? -10.380 -2.158 38.786 1.00 37.09 201 ASP A CA 1
ATOM 1577 C C . ASP A 1 201 ? -8.903 -1.939 38.451 1.00 37.09 201 ASP A C 1
ATOM 1579 O O . ASP A 1 201 ? -8.442 -2.054 37.312 1.00 37.09 201 ASP A O 1
ATOM 1583 N N . GLU A 1 202 ? -8.194 -1.525 39.494 1.00 48.94 202 GLU A N 1
ATOM 1584 C CA . GLU A 1 202 ? -6.751 -1.407 39.605 1.00 48.94 202 GLU A CA 1
ATOM 1585 C C . GLU A 1 202 ? -6.122 -2.774 39.298 1.00 48.94 202 GLU A C 1
ATOM 1587 O O . GLU A 1 202 ? -6.434 -3.761 39.960 1.00 48.94 202 GLU A O 1
ATOM 1592 N N . ILE A 1 203 ? -5.237 -2.851 38.300 1.00 45.53 203 ILE A N 1
ATOM 1593 C CA . ILE A 1 203 ? -4.416 -4.047 38.088 1.00 45.53 203 ILE A CA 1
ATOM 1594 C C . ILE A 1 203 ? -3.045 -3.773 38.695 1.00 45.53 203 ILE A C 1
ATOM 1596 O O . ILE A 1 203 ? -2.267 -2.956 38.197 1.00 45.53 203 ILE A O 1
ATOM 1600 N N . GLU A 1 204 ? -2.828 -4.447 39.820 1.00 53.72 204 GLU A N 1
ATOM 1601 C CA . GLU A 1 204 ? -1.576 -4.587 40.550 1.00 53.72 204 GLU A CA 1
ATOM 1602 C C . GLU A 1 204 ? -0.446 -5.060 39.621 1.00 53.72 204 GLU A C 1
ATOM 1604 O O . GLU A 1 204 ? -0.647 -5.874 38.719 1.00 53.72 204 GLU A O 1
ATOM 1609 N N . GLU A 1 205 ? 0.759 -4.531 39.846 1.00 51.53 205 GLU A N 1
ATOM 1610 C CA . GLU A 1 205 ? 1.991 -4.990 39.205 1.00 51.53 205 GLU A CA 1
ATOM 1611 C C . GLU A 1 205 ? 2.205 -6.484 39.497 1.00 51.53 205 GLU A C 1
ATOM 1613 O O . GLU A 1 205 ? 2.646 -6.862 40.584 1.00 51.53 205 GLU A O 1
ATOM 1618 N N . GLU A 1 206 ? 1.927 -7.344 38.517 1.00 52.59 206 GLU A N 1
ATOM 1619 C CA . GLU A 1 206 ? 2.397 -8.725 38.542 1.00 52.59 206 GLU A CA 1
ATOM 1620 C C . GLU A 1 206 ? 3.926 -8.707 38.392 1.00 52.59 206 GLU A C 1
ATOM 1622 O O . GLU A 1 206 ? 4.482 -8.348 37.349 1.00 52.59 206 GLU A O 1
ATOM 1627 N N . VAL A 1 207 ? 4.617 -9.046 39.480 1.00 47.62 207 VAL A N 1
ATOM 1628 C CA . VAL A 1 207 ? 6.064 -9.267 39.520 1.00 47.62 207 VAL A CA 1
ATOM 1629 C C . VAL A 1 207 ? 6.407 -10.452 38.623 1.00 47.62 207 VAL A C 1
ATOM 1631 O O . VAL A 1 207 ? 6.340 -11.606 39.032 1.00 47.62 207 VAL A O 1
ATOM 1634 N N . VAL A 1 208 ? 6.770 -10.159 37.377 1.00 50.56 208 VAL A N 1
ATOM 1635 C CA . VAL A 1 208 ? 7.289 -11.157 36.442 1.00 50.56 208 VAL A CA 1
ATOM 1636 C C . VAL A 1 208 ? 8.658 -11.601 36.954 1.00 50.56 208 VAL A C 1
ATOM 1638 O O . VAL A 1 208 ? 9.610 -10.817 36.951 1.00 50.56 208 VAL A O 1
ATOM 1641 N N . GLU A 1 209 ? 8.762 -12.840 37.430 1.00 58.72 209 GLU A N 1
ATOM 1642 C CA . GLU A 1 209 ? 10.035 -13.419 37.857 1.00 58.72 209 GLU A CA 1
ATOM 1643 C C . GLU A 1 209 ? 10.966 -13.556 36.643 1.00 58.72 209 GLU A C 1
ATOM 1645 O O . GLU A 1 209 ? 10.754 -14.364 35.734 1.00 58.72 209 GLU A O 1
ATOM 1650 N N . VAL A 1 210 ? 11.987 -12.699 36.606 1.00 66.94 210 VAL A N 1
ATOM 1651 C CA . VAL A 1 210 ? 13.018 -12.697 35.567 1.00 66.94 210 VAL A CA 1
ATOM 1652 C C . VAL A 1 210 ? 14.061 -13.748 35.927 1.00 66.94 210 VAL A C 1
ATOM 1654 O O . VAL A 1 210 ? 14.720 -13.650 36.961 1.00 66.94 210 VAL A O 1
ATOM 1657 N N . GLN A 1 211 ? 14.220 -14.741 35.058 1.00 74.25 211 GLN A N 1
ATOM 1658 C CA . GLN A 1 211 ? 15.230 -15.789 35.162 1.00 74.25 211 GLN A CA 1
ATOM 1659 C C . GLN A 1 211 ? 16.415 -15.466 34.243 1.00 74.25 211 GLN A C 1
ATOM 1661 O O . GLN A 1 211 ? 16.327 -14.628 33.342 1.00 74.25 211 GLN A O 1
ATOM 1666 N N . VAL A 1 212 ? 17.550 -16.130 34.456 1.00 80.88 212 VAL A N 1
ATOM 1667 C CA . VAL A 1 212 ? 18.755 -15.946 33.635 1.00 80.88 212 VAL A CA 1
ATOM 1668 C C . VAL A 1 212 ? 19.047 -17.225 32.863 1.00 80.88 212 VAL A C 1
ATOM 1670 O O . VAL A 1 212 ? 19.033 -18.325 33.413 1.00 80.88 212 VAL A O 1
ATOM 1673 N N . CYS A 1 213 ? 19.314 -17.093 31.566 1.00 80.94 213 CYS A N 1
ATOM 1674 C CA . CYS A 1 213 ? 19.687 -18.222 30.729 1.00 80.94 213 CYS A CA 1
ATOM 1675 C C . CYS A 1 213 ? 21.037 -18.808 31.187 1.00 80.94 213 CYS A C 1
ATOM 1677 O O . CYS A 1 213 ? 22.033 -18.085 31.171 1.00 80.94 213 CYS A O 1
ATOM 1679 N N . PRO A 1 214 ? 21.123 -20.118 31.483 1.00 77.00 214 PRO A N 1
ATOM 1680 C CA . PRO A 1 214 ? 22.346 -20.740 31.998 1.00 77.00 214 PRO A CA 1
ATOM 1681 C C .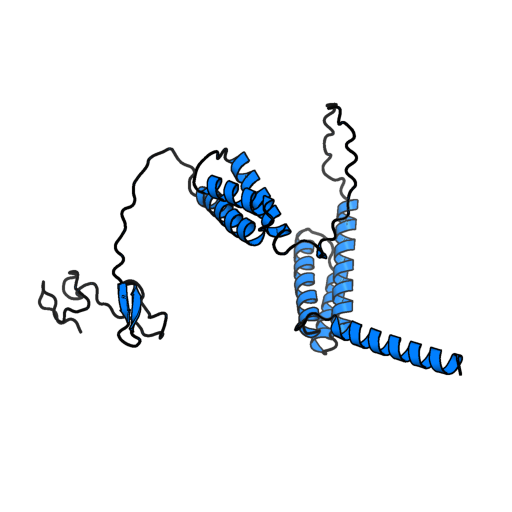 PRO A 1 214 ? 23.483 -20.851 30.969 1.00 77.00 214 PRO A C 1
ATOM 1683 O O . PRO A 1 214 ? 24.600 -21.209 31.332 1.00 77.00 214 PRO A O 1
ATOM 1686 N N . GLU A 1 215 ? 23.213 -20.610 29.680 1.00 80.38 215 GLU A N 1
ATOM 1687 C CA . GLU A 1 215 ? 24.222 -20.725 28.618 1.00 80.38 215 GLU A CA 1
ATOM 1688 C C . GLU A 1 215 ? 24.829 -19.372 28.221 1.00 80.38 215 GLU A C 1
ATOM 1690 O O . GLU A 1 215 ? 26.021 -19.293 27.923 1.00 80.38 215 GLU A O 1
ATOM 1695 N N . CYS A 1 216 ? 24.025 -18.307 28.183 1.00 83.44 216 CYS A N 1
ATOM 1696 C CA . CYS A 1 216 ? 24.453 -17.012 27.646 1.00 83.44 216 CYS A CA 1
ATOM 1697 C C . CYS A 1 216 ? 24.173 -15.820 28.568 1.00 83.44 216 CYS A C 1
ATOM 1699 O O . CYS A 1 216 ? 24.308 -14.679 28.124 1.00 83.44 216 CYS A O 1
ATOM 1701 N N . ASP A 1 217 ? 23.729 -16.079 29.799 1.00 81.75 217 ASP A N 1
ATOM 1702 C CA . ASP A 1 217 ? 23.420 -15.088 30.835 1.00 81.75 217 ASP A CA 1
ATOM 1703 C C . ASP A 1 217 ? 22.387 -14.017 30.425 1.00 81.75 217 ASP A C 1
ATOM 1705 O O . ASP A 1 217 ? 22.319 -12.938 31.010 1.00 81.75 217 ASP A O 1
ATOM 1709 N N . ALA A 1 218 ? 21.564 -14.290 29.407 1.00 82.31 218 ALA A N 1
ATOM 1710 C CA . ALA A 1 218 ? 20.502 -13.379 28.989 1.00 82.31 218 ALA A CA 1
ATOM 1711 C C . ALA A 1 218 ? 19.278 -13.498 29.906 1.00 82.31 218 ALA A C 1
ATOM 1713 O O . ALA A 1 218 ? 18.891 -14.607 30.272 1.00 82.31 218 ALA A O 1
ATOM 1714 N N . GLU A 1 219 ? 18.643 -12.368 30.209 1.00 83.31 219 GLU A N 1
ATOM 1715 C CA . GLU A 1 219 ? 17.365 -12.315 30.924 1.00 83.31 219 GLU A CA 1
ATOM 1716 C C . GLU A 1 219 ? 16.266 -13.000 30.096 1.00 83.31 219 GLU A C 1
ATOM 1718 O O . GLU A 1 219 ? 16.090 -12.712 28.907 1.00 83.31 219 GLU A O 1
ATOM 1723 N N . VAL A 1 220 ? 15.553 -13.936 30.718 1.00 81.75 220 VAL A N 1
ATOM 1724 C CA . VAL A 1 220 ? 14.482 -14.739 30.118 1.00 81.75 220 VAL A CA 1
ATOM 1725 C C . VAL A 1 220 ? 13.288 -14.793 31.067 1.00 81.75 220 VAL A C 1
ATOM 1727 O O . VAL A 1 220 ? 13.447 -14.765 32.286 1.00 81.75 220 VAL A O 1
ATOM 1730 N N . SER A 1 221 ? 12.077 -14.840 30.516 1.00 79.31 221 SER A N 1
ATOM 1731 C CA . SER A 1 221 ? 10.875 -15.044 31.331 1.00 79.31 221 SER A CA 1
ATOM 1732 C C . SER A 1 221 ? 10.804 -16.501 31.802 1.00 79.31 221 SER A C 1
ATOM 1734 O O . SER A 1 221 ? 11.219 -17.397 31.065 1.00 79.31 221 SER A O 1
ATOM 1736 N N . ALA A 1 222 ? 10.248 -16.752 32.992 1.00 67.06 222 ALA A N 1
ATOM 1737 C CA . ALA A 1 222 ? 9.975 -18.109 33.478 1.00 67.06 222 ALA A CA 1
ATOM 1738 C C . ALA A 1 222 ? 9.073 -18.926 32.522 1.00 67.06 222 ALA A C 1
ATOM 1740 O O . ALA A 1 222 ? 9.159 -20.153 32.497 1.00 67.06 222 ALA A O 1
ATOM 1741 N N . ASP A 1 223 ? 8.280 -18.248 31.683 1.00 69.44 223 ASP A N 1
ATOM 1742 C CA . ASP A 1 223 ? 7.402 -18.867 30.681 1.00 69.44 223 ASP A CA 1
ATOM 1743 C C . ASP A 1 223 ? 8.079 -19.102 29.315 1.00 69.44 223 ASP A C 1
ATOM 1745 O O . ASP A 1 223 ? 7.514 -19.765 28.436 1.00 69.44 223 ASP A O 1
ATOM 1749 N N . ASP A 1 224 ? 9.277 -18.552 29.078 1.00 74.00 224 ASP A N 1
ATOM 1750 C CA . ASP A 1 224 ? 9.972 -18.736 27.804 1.00 74.00 224 ASP A CA 1
ATOM 1751 C C . ASP A 1 224 ? 10.531 -20.172 27.717 1.00 74.00 224 ASP A C 1
ATOM 1753 O O . ASP A 1 224 ? 11.457 -20.551 28.426 1.00 74.00 224 ASP A O 1
ATOM 1757 N N . ALA A 1 225 ? 10.030 -20.975 26.772 1.00 77.31 225 ALA A N 1
ATOM 1758 C CA . ALA A 1 225 ? 10.536 -22.335 26.523 1.00 77.31 225 ALA A CA 1
ATOM 1759 C C . ALA A 1 225 ? 11.934 -22.373 25.860 1.00 77.31 225 ALA A C 1
ATOM 1761 O O . ALA A 1 225 ? 12.598 -23.414 25.837 1.00 77.31 225 ALA A O 1
ATOM 1762 N N . PHE A 1 226 ? 12.382 -21.254 25.277 1.00 83.38 226 PHE A N 1
ATOM 1763 C CA . PHE A 1 226 ? 13.674 -21.120 24.598 1.00 83.38 226 PHE A CA 1
ATOM 1764 C C . PHE A 1 226 ? 14.271 -19.731 24.833 1.00 83.38 226 PHE A C 1
ATOM 1766 O O . PHE A 1 226 ? 13.569 -18.723 24.753 1.00 83.38 226 PHE A O 1
ATOM 1773 N N . CYS A 1 227 ? 15.587 -19.658 25.028 1.00 85.12 227 CYS A N 1
ATOM 1774 C CA . CYS A 1 227 ? 16.291 -18.389 25.129 1.00 85.12 227 CYS A CA 1
ATOM 1775 C C . CYS A 1 227 ? 16.294 -17.664 23.777 1.00 85.12 227 CYS A C 1
ATOM 1777 O O . CYS A 1 227 ? 16.775 -18.186 22.770 1.00 85.12 227 CYS A O 1
ATOM 1779 N N . ARG A 1 228 ? 15.827 -16.413 23.760 1.00 86.12 228 ARG A N 1
ATOM 1780 C CA . ARG A 1 228 ? 15.787 -15.574 22.548 1.00 86.12 228 ARG A CA 1
ATOM 1781 C C . ARG A 1 228 ? 17.165 -15.095 22.082 1.00 86.12 228 ARG A C 1
ATOM 1783 O O . ARG A 1 228 ? 17.292 -14.651 20.943 1.00 86.12 228 ARG A O 1
ATOM 1790 N N . SER A 1 229 ? 18.174 -15.182 22.947 1.00 86.31 229 SER A N 1
ATOM 1791 C CA . SER A 1 229 ? 19.535 -14.713 22.672 1.00 86.31 229 SER A CA 1
ATOM 1792 C C . SER A 1 229 ? 20.436 -15.807 22.098 1.00 86.31 229 SER A C 1
ATOM 1794 O O . SER A 1 229 ? 21.162 -15.539 21.144 1.00 86.31 229 SER A O 1
ATOM 1796 N N . CYS A 1 230 ? 20.382 -17.035 22.628 1.00 85.12 230 CYS A N 1
ATOM 1797 C CA . CYS A 1 230 ? 21.229 -18.146 22.167 1.00 85.12 230 CYS A CA 1
ATOM 1798 C C . CYS A 1 230 ? 20.466 -19.310 21.511 1.00 85.12 230 CYS A C 1
ATOM 1800 O O . CYS A 1 230 ? 21.078 -20.121 20.821 1.00 85.12 230 CYS A O 1
ATOM 1802 N N . GLY A 1 231 ? 19.140 -19.388 21.667 1.00 82.94 231 GLY A N 1
ATOM 1803 C CA . GLY A 1 231 ? 18.315 -20.472 21.121 1.00 82.94 231 GLY A CA 1
ATOM 1804 C C . GLY A 1 231 ? 18.277 -21.746 21.972 1.00 82.94 231 GLY A C 1
ATOM 1805 O O . GLY A 1 231 ? 17.651 -22.722 21.558 1.00 82.94 231 GLY A O 1
ATOM 1806 N N . GLN A 1 232 ? 18.912 -21.752 23.148 1.00 81.50 232 GLN A N 1
ATOM 1807 C CA . GLN A 1 232 ? 18.900 -22.893 24.063 1.00 81.50 232 GLN A CA 1
ATOM 1808 C C . GLN A 1 232 ? 17.507 -23.133 24.639 1.00 81.50 232 GLN A C 1
ATOM 1810 O O . GLN A 1 232 ? 16.812 -22.193 25.025 1.00 81.50 232 GLN A O 1
ATOM 1815 N N . LYS A 1 233 ? 17.110 -24.404 24.723 1.00 80.00 233 LYS A N 1
ATOM 1816 C CA . LYS A 1 233 ? 15.863 -24.808 25.375 1.00 80.00 233 LYS A CA 1
ATOM 1817 C C . LYS A 1 233 ? 15.979 -24.591 26.885 1.00 80.00 233 LYS A C 1
ATOM 1819 O O . LYS A 1 233 ? 16.942 -25.048 27.498 1.00 80.00 233 LYS A O 1
ATOM 1824 N N . LEU A 1 234 ? 15.007 -23.893 27.456 1.00 77.56 234 LEU A N 1
ATOM 1825 C CA . LEU A 1 234 ? 14.929 -23.607 28.881 1.00 77.56 234 LEU A CA 1
ATOM 1826 C C . LEU A 1 234 ? 14.013 -24.662 29.512 1.00 77.56 234 LEU A C 1
ATOM 1828 O O . LEU A 1 234 ? 12.839 -24.761 29.164 1.00 77.56 234 LEU A O 1
ATOM 1832 N N . GLU A 1 235 ? 14.568 -25.511 30.375 1.00 67.94 235 GLU A N 1
ATOM 1833 C CA . GLU A 1 235 ? 13.824 -26.546 31.101 1.00 67.94 235 GLU A CA 1
ATOM 1834 C C . GLU A 1 235 ? 13.718 -26.127 32.568 1.00 67.94 235 GLU A C 1
ATOM 1836 O O . GLU A 1 235 ? 14.388 -26.670 33.440 1.00 67.94 235 GLU A O 1
ATOM 1841 N N . PHE A 1 236 ? 12.904 -25.105 32.835 1.00 68.44 236 PHE A N 1
ATOM 1842 C CA . PHE A 1 236 ? 12.546 -24.752 34.204 1.00 68.44 236 PHE A CA 1
ATOM 1843 C C . PHE A 1 236 ? 11.442 -25.700 34.659 1.00 68.44 236 PHE A C 1
ATOM 1845 O O . PHE A 1 236 ? 10.316 -25.658 34.161 1.00 68.44 236 PHE A O 1
ATOM 1852 N N . ILE A 1 237 ? 11.774 -26.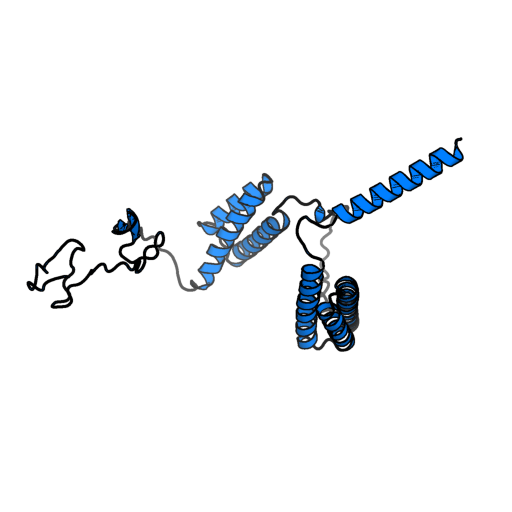616 35.565 1.00 63.91 237 ILE A N 1
ATOM 1853 C CA . ILE A 1 237 ? 10.771 -27.491 36.161 1.00 63.91 237 ILE A CA 1
ATOM 1854 C C . ILE A 1 237 ? 10.037 -26.656 37.210 1.00 63.91 237 ILE A C 1
ATOM 1856 O O . ILE A 1 237 ? 10.561 -26.447 38.294 1.00 63.91 237 ILE A O 1
ATOM 1860 N N . THR A 1 238 ? 8.850 -26.152 36.876 1.00 68.62 238 THR A N 1
ATOM 1861 C CA . THR A 1 238 ? 8.021 -25.336 37.783 1.00 68.62 238 THR A CA 1
ATOM 1862 C C . THR A 1 238 ? 7.112 -26.180 38.678 1.00 68.62 238 THR A C 1
ATOM 1864 O O . THR A 1 238 ? 6.635 -25.708 39.705 1.00 68.62 238 THR A O 1
ATOM 1867 N N . ALA A 1 239 ? 6.913 -27.460 38.341 1.00 75.81 239 ALA A N 1
ATOM 1868 C CA . ALA A 1 239 ? 6.091 -28.390 39.110 1.00 75.81 239 ALA A CA 1
ATOM 1869 C C . ALA A 1 239 ? 6.735 -29.777 39.221 1.00 75.81 239 ALA A C 1
ATOM 1871 O O . ALA A 1 239 ? 7.254 -30.340 38.255 1.00 75.81 239 ALA A O 1
ATOM 1872 N N . CYS A 1 240 ? 6.678 -30.367 40.415 1.00 76.88 240 CYS A N 1
ATOM 1873 C CA . CYS A 1 240 ? 7.255 -31.677 40.671 1.00 76.88 240 CYS A CA 1
ATOM 1874 C C . CYS A 1 240 ? 6.501 -32.779 39.898 1.00 76.88 240 CYS A C 1
ATOM 1876 O O . CYS A 1 240 ? 5.315 -32.983 40.151 1.00 76.88 240 CYS A O 1
ATOM 1878 N N . PRO A 1 241 ? 7.171 -33.604 39.073 1.00 76.62 241 PRO A N 1
ATOM 1879 C CA . PRO A 1 241 ? 6.510 -34.670 38.310 1.00 76.62 241 PRO A CA 1
ATOM 1880 C C . PRO A 1 241 ? 5.960 -35.816 39.180 1.00 76.62 241 PRO A C 1
ATOM 1882 O O . PRO A 1 241 ? 5.225 -36.669 38.691 1.00 76.62 241 PRO A O 1
ATOM 1885 N N . GLY A 1 242 ? 6.333 -35.874 40.464 1.00 79.25 242 GLY A N 1
ATOM 1886 C CA . GLY A 1 242 ? 5.879 -36.907 41.397 1.00 79.25 242 GLY A CA 1
ATOM 1887 C C . GLY A 1 242 ? 4.658 -36.527 42.238 1.00 79.25 242 GLY A C 1
ATOM 1888 O O . GLY A 1 242 ? 3.945 -37.418 42.695 1.00 79.25 242 GLY A O 1
ATOM 1889 N N . CYS A 1 243 ? 4.429 -35.237 42.495 1.00 83.81 243 CYS A N 1
ATOM 1890 C CA . CYS A 1 243 ? 3.339 -34.789 43.371 1.00 83.81 243 CYS A CA 1
ATOM 1891 C C . CYS A 1 243 ? 2.702 -33.453 42.976 1.00 83.81 243 CYS A C 1
ATOM 1893 O O . CYS A 1 243 ? 1.906 -32.935 43.757 1.00 83.81 243 CYS A O 1
ATOM 1895 N N . GLU A 1 244 ? 3.091 -32.892 41.826 1.00 81.06 244 GLU A N 1
ATOM 1896 C CA . GLU A 1 244 ? 2.577 -31.640 41.248 1.00 81.06 244 GLU A CA 1
ATOM 1897 C C . GLU A 1 244 ? 2.683 -30.427 42.185 1.00 81.06 244 GLU A C 1
ATOM 1899 O O . GLU A 1 244 ? 1.998 -29.429 42.007 1.00 81.06 244 GLU A O 1
ATOM 1904 N N . ALA A 1 245 ? 3.556 -30.497 43.193 1.00 80.12 245 ALA A N 1
ATOM 1905 C CA . ALA A 1 245 ? 3.874 -29.349 44.027 1.00 80.12 245 ALA A CA 1
ATOM 1906 C C . ALA A 1 245 ? 4.778 -28.377 43.267 1.00 80.12 245 ALA A C 1
ATOM 1908 O O . ALA A 1 245 ? 5.725 -28.829 42.614 1.00 80.12 245 ALA A O 1
ATOM 1909 N N . ASP A 1 246 ? 4.525 -27.080 43.430 1.00 81.12 246 ASP A N 1
ATOM 1910 C CA . ASP A 1 246 ? 5.383 -26.019 42.906 1.00 81.12 246 ASP A CA 1
ATOM 1911 C C . ASP A 1 246 ? 6.802 -26.172 43.458 1.00 81.12 246 ASP A C 1
ATOM 1913 O O . ASP A 1 246 ? 7.010 -26.450 44.650 1.00 81.12 246 ASP A O 1
ATOM 1917 N N . ILE A 1 247 ? 7.776 -26.053 42.566 1.00 78.00 247 ILE A N 1
ATOM 1918 C CA . ILE A 1 247 ? 9.195 -26.220 42.867 1.00 78.00 247 ILE A CA 1
ATOM 1919 C C . ILE A 1 247 ? 9.976 -25.066 42.259 1.00 78.00 247 ILE A C 1
ATOM 1921 O O . ILE A 1 247 ? 9.646 -24.559 41.191 1.00 78.00 247 ILE A O 1
ATOM 1925 N N . ASP A 1 248 ? 11.004 -24.657 42.986 1.00 72.38 248 ASP A N 1
ATOM 1926 C CA . ASP A 1 248 ? 11.933 -23.630 42.547 1.00 72.38 248 ASP A CA 1
ATOM 1927 C C . ASP A 1 248 ? 12.934 -24.243 41.555 1.00 72.38 248 ASP A C 1
ATOM 1929 O O . ASP A 1 248 ? 13.328 -25.405 41.716 1.00 72.38 248 ASP A O 1
ATOM 1933 N N . SER A 1 249 ? 13.369 -23.482 40.548 1.00 65.56 249 SER A N 1
ATOM 1934 C CA . SER A 1 249 ? 14.317 -23.958 39.531 1.00 65.56 249 SER A CA 1
ATOM 1935 C C . SER A 1 249 ? 15.676 -24.367 40.112 1.00 65.56 249 SER A C 1
ATOM 1937 O O . SER A 1 249 ? 16.407 -25.126 39.477 1.00 65.56 249 SER A O 1
ATOM 1939 N N . ASP A 1 250 ? 15.998 -23.916 41.329 1.00 66.31 250 ASP A N 1
ATOM 1940 C CA . ASP A 1 250 ? 17.239 -24.250 42.036 1.00 66.31 250 ASP A CA 1
ATOM 1941 C C . ASP A 1 250 ? 17.143 -25.503 42.941 1.00 66.31 250 ASP A C 1
ATOM 1943 O O . ASP A 1 250 ? 18.159 -25.982 43.472 1.00 66.31 250 ASP A O 1
ATOM 1947 N N . ASP A 1 251 ? 15.947 -26.068 43.149 1.00 72.25 251 ASP A N 1
ATOM 1948 C CA . ASP A 1 251 ? 15.745 -27.201 44.058 1.00 72.25 251 ASP A CA 1
ATOM 1949 C C . ASP A 1 251 ? 16.120 -28.544 43.389 1.00 72.25 251 ASP A C 1
ATOM 1951 O O . ASP A 1 251 ? 15.467 -29.023 42.472 1.00 72.25 251 ASP A O 1
ATOM 1955 N N . LYS A 1 252 ? 17.133 -29.246 43.925 1.00 79.06 252 LYS A N 1
ATOM 1956 C CA . LYS A 1 252 ? 17.547 -30.598 43.459 1.00 79.06 252 LYS A CA 1
ATOM 1957 C C . LYS A 1 252 ? 16.593 -31.727 43.879 1.00 79.06 252 LYS A C 1
ATOM 1959 O O . LYS A 1 252 ? 16.689 -32.860 43.403 1.00 79.06 252 LYS A O 1
ATOM 1964 N N . PHE A 1 253 ? 15.720 -31.453 44.847 1.00 84.12 253 PHE A N 1
ATOM 1965 C CA . PHE A 1 253 ? 14.764 -32.411 45.397 1.00 84.12 253 PHE A CA 1
ATOM 1966 C C . PHE A 1 253 ? 13.476 -31.695 45.797 1.00 84.12 253 PHE A C 1
ATOM 1968 O O . PHE A 1 253 ? 13.514 -30.649 46.440 1.00 84.12 253 PHE A O 1
ATOM 1975 N N . CYS A 1 254 ? 12.330 -32.304 45.503 1.00 84.81 254 CYS A N 1
ATOM 1976 C CA . CYS A 1 254 ? 11.036 -31.774 45.903 1.00 84.81 254 CYS A CA 1
ATOM 1977 C C . CYS A 1 254 ? 10.870 -31.817 47.430 1.00 84.81 254 CYS A C 1
ATOM 1979 O O . CYS A 1 254 ? 10.876 -32.888 48.043 1.00 84.81 254 CYS A O 1
ATOM 1981 N N . ARG A 1 255 ? 10.615 -30.659 48.047 1.00 83.19 255 ARG A N 1
ATOM 1982 C CA . ARG A 1 255 ? 10.427 -30.516 49.505 1.00 83.19 255 ARG A CA 1
ATOM 1983 C C . ARG A 1 255 ? 9.153 -31.181 50.043 1.00 83.19 255 ARG A C 1
ATOM 1985 O O . ARG A 1 255 ? 9.043 -31.406 51.245 1.00 83.19 255 ARG A O 1
ATOM 1992 N N . LYS A 1 256 ? 8.187 -31.494 49.170 1.00 84.94 256 LYS A N 1
ATOM 1993 C CA . LYS A 1 256 ? 6.905 -32.129 49.527 1.00 84.94 256 LYS A CA 1
ATOM 1994 C C . LYS A 1 256 ? 6.949 -33.655 49.488 1.00 84.94 256 LYS A C 1
ATOM 1996 O O . LYS A 1 256 ? 6.393 -34.285 50.381 1.00 84.94 256 LYS A O 1
ATOM 2001 N N . CYS A 1 257 ? 7.564 -34.248 48.465 1.00 85.44 257 CYS A N 1
ATOM 2002 C CA . CYS A 1 257 ? 7.526 -35.701 48.252 1.00 85.44 257 CYS A CA 1
ATOM 2003 C C . CYS A 1 257 ? 8.906 -36.375 48.207 1.00 85.44 257 CYS A C 1
ATOM 2005 O O . CYS A 1 257 ? 8.978 -37.600 48.163 1.00 85.44 257 CYS A O 1
ATOM 2007 N N . GLY A 1 258 ? 9.998 -35.603 48.217 1.00 82.69 258 GLY A N 1
ATOM 2008 C CA . GLY A 1 258 ? 11.364 -36.126 48.136 1.00 82.69 258 GLY A CA 1
ATOM 2009 C C . GLY A 1 258 ? 11.775 -36.631 46.749 1.00 82.69 258 GLY A C 1
ATOM 2010 O O . GLY A 1 258 ? 12.827 -37.257 46.629 1.00 82.69 258 GLY A O 1
ATOM 2011 N N . HIS A 1 259 ? 10.972 -36.387 45.705 1.00 81.50 259 HIS A N 1
ATOM 2012 C CA . HIS A 1 259 ? 11.322 -36.741 44.328 1.00 81.50 259 HIS A CA 1
ATOM 2013 C C . HIS A 1 259 ? 12.544 -35.944 43.861 1.00 81.50 259 HIS A C 1
ATOM 2015 O O . HIS A 1 259 ? 12.640 -34.746 44.128 1.00 81.50 259 HIS A O 1
ATOM 2021 N N . LYS A 1 260 ? 13.477 -36.608 43.178 1.00 83.19 260 LYS A N 1
ATOM 2022 C CA . LYS A 1 260 ? 14.679 -35.972 42.635 1.00 83.19 260 LYS A CA 1
ATOM 2023 C C . LYS A 1 260 ? 14.305 -35.177 41.386 1.00 83.19 260 LYS A C 1
ATOM 2025 O O . LYS A 1 260 ? 13.645 -35.718 40.506 1.00 83.19 260 LYS A O 1
ATOM 2030 N N . LEU A 1 261 ? 14.691 -33.910 41.364 1.00 75.50 261 LEU A N 1
ATOM 2031 C CA . LEU A 1 261 ? 14.479 -32.991 40.252 1.00 75.50 261 LEU A CA 1
ATOM 2032 C C . LEU A 1 261 ? 15.840 -32.918 39.551 1.00 75.50 261 LEU A C 1
ATOM 2034 O O . LEU A 1 261 ? 16.827 -32.550 40.189 1.00 75.50 261 LEU A O 1
ATOM 2038 N N . ASP A 1 262 ? 15.915 -33.446 38.332 1.00 60.88 262 ASP A N 1
ATOM 2039 C CA . ASP A 1 262 ? 17.133 -33.488 37.510 1.00 60.88 262 ASP A CA 1
ATOM 2040 C C . ASP A 1 262 ? 17.067 -32.428 36.414 1.00 60.88 262 ASP A C 1
ATOM 2042 O O . ASP A 1 262 ? 15.967 -32.287 35.835 1.00 60.88 262 ASP A O 1
#

pLDDT: mean 78.71, std 19.81, range [29.25, 98.0]

Secondary structure (DSSP, 8-state):
-HHHHHHHHHHHHHHHHHHHHHTTS-TT--HHHHHHHHHHHHHHHHHHHHHTT---HHHHHHHHHHHHHHHTT-HHHHHHHHHHHHHHHHHHHHHHHHHSPPP----------------------GGGSPTTHHHHHHHHHHHHHHHHHHT--SSHHHHHHHHHHHHHHTT-HHHHHHHHHHHHHHHHHGGG--S--------------EEE-TTT--EEETT-SB-TTT--B-----B-TTT--B--TT-SB-TTT--B--